Protein AF-A0A947FZ10-F1 (afdb_monomer_lite)

Secondary structure (DSSP, 8-state):
-----PPPPPPP-----------------PPP----------PPPPPPP-------------------------------------S---HHHHHHHHHHHHHHHHHHHHHHHHHHHHHHHHHGGGB---EEEEEE-TTS-EEEEEEE--B-----TT-HHHHHHHHHHHHHHHT-SSS--HHHHHHHHHHHHHHHHHHHHHHHHH-

Structure (mmCIF, N/CA/C/O backbone):
data_AF-A0A947FZ10-F1
#
_entry.id   AF-A0A947FZ10-F1
#
loop_
_atom_site.group_PDB
_atom_site.id
_atom_site.type_symbol
_atom_site.label_atom_id
_atom_site.label_alt_id
_atom_site.label_comp_id
_atom_site.label_asym_id
_atom_site.label_entity_id
_atom_site.label_seq_id
_atom_site.pdbx_PDB_ins_code
_atom_site.Cartn_x
_atom_site.Cartn_y
_atom_site.Cartn_z
_atom_site.occupancy
_atom_site.B_iso_or_equiv
_atom_site.auth_seq_id
_atom_site.auth_comp_id
_atom_site.auth_asym_id
_atom_site.auth_atom_id
_atom_site.pdbx_PDB_model_num
ATOM 1 N N . MET A 1 1 ? 31.655 35.763 11.087 1.00 54.22 1 MET A N 1
ATOM 2 C CA . MET A 1 1 ? 30.990 35.343 9.836 1.00 54.22 1 MET A CA 1
ATOM 3 C C . MET A 1 1 ? 29.565 35.857 9.890 1.00 54.22 1 MET A C 1
ATOM 5 O O . MET A 1 1 ? 28.840 35.493 10.806 1.00 54.22 1 MET A O 1
ATOM 9 N N . ASN A 1 2 ? 29.216 36.781 8.997 1.00 40.50 2 ASN A N 1
ATOM 10 C CA . ASN A 1 2 ? 27.946 37.503 9.000 1.00 40.50 2 ASN A CA 1
ATOM 11 C C . ASN A 1 2 ? 26.932 36.726 8.157 1.00 40.50 2 ASN A C 1
ATOM 13 O O . ASN A 1 2 ? 27.170 36.521 6.969 1.00 40.50 2 ASN A O 1
ATOM 17 N N . ILE A 1 3 ? 25.819 36.297 8.754 1.00 48.47 3 ILE A N 1
ATOM 18 C CA . ILE A 1 3 ? 24.713 35.687 8.012 1.00 48.47 3 ILE A CA 1
ATOM 19 C C . ILE A 1 3 ? 23.716 36.780 7.612 1.00 48.47 3 ILE A C 1
ATOM 21 O O . ILE A 1 3 ? 22.997 37.335 8.437 1.00 48.47 3 ILE A O 1
ATOM 25 N N . THR A 1 4 ? 23.727 37.133 6.330 1.00 47.16 4 THR A N 1
ATOM 26 C CA . THR A 1 4 ? 22.745 38.023 5.705 1.00 47.16 4 THR A CA 1
ATOM 27 C C . THR A 1 4 ? 21.457 37.237 5.476 1.00 47.16 4 THR A C 1
ATOM 29 O O . THR A 1 4 ? 21.420 36.324 4.653 1.00 47.16 4 THR A O 1
ATOM 32 N N . THR A 1 5 ? 20.401 37.577 6.207 1.00 56.25 5 THR A N 1
ATOM 33 C CA . THR A 1 5 ? 19.066 36.989 6.044 1.00 56.25 5 THR A CA 1
ATOM 34 C C . THR A 1 5 ? 18.392 37.591 4.808 1.00 56.25 5 THR A C 1
ATOM 36 O O . THR A 1 5 ? 18.117 38.789 4.778 1.00 56.25 5 THR A O 1
ATOM 39 N N . ALA A 1 6 ? 18.135 36.781 3.778 1.00 52.03 6 ALA A N 1
ATOM 40 C CA . ALA A 1 6 ? 17.392 37.200 2.590 1.00 52.03 6 ALA A CA 1
ATOM 41 C C . ALA A 1 6 ? 15.876 37.146 2.853 1.00 52.03 6 ALA A C 1
ATOM 43 O O . ALA A 1 6 ? 15.343 36.123 3.282 1.00 52.03 6 ALA A O 1
ATOM 44 N N . THR A 1 7 ? 15.185 38.254 2.600 1.00 58.94 7 THR A N 1
ATOM 45 C CA . THR A 1 7 ? 13.724 38.390 2.659 1.00 58.94 7 THR A CA 1
ATOM 46 C C . THR A 1 7 ? 13.071 37.825 1.388 1.00 58.94 7 THR A C 1
ATOM 48 O O . THR A 1 7 ? 13.550 38.108 0.288 1.00 58.94 7 THR A O 1
ATOM 51 N N . PRO A 1 8 ? 11.968 37.056 1.470 1.00 61.59 8 PRO A N 1
ATOM 52 C CA . PRO A 1 8 ? 11.236 36.651 0.275 1.00 61.59 8 PRO A CA 1
ATOM 53 C C . PRO A 1 8 ? 10.338 37.789 -0.237 1.00 61.59 8 PRO A C 1
ATOM 55 O O . PRO A 1 8 ? 9.494 38.323 0.484 1.00 61.59 8 PRO A O 1
ATOM 58 N N . VAL A 1 9 ? 10.523 38.142 -1.509 1.00 62.94 9 VAL A N 1
ATOM 59 C CA . VAL A 1 9 ? 9.693 39.087 -2.271 1.00 62.94 9 VAL A CA 1
ATOM 60 C C . VAL A 1 9 ? 8.332 38.447 -2.564 1.00 62.94 9 VAL A C 1
ATOM 62 O O . VAL A 1 9 ? 8.266 37.379 -3.168 1.00 62.94 9 VAL A O 1
ATOM 65 N N . SER A 1 10 ? 7.241 39.101 -2.156 1.00 49.31 10 SER A N 1
ATOM 66 C CA . SER A 1 10 ? 5.872 38.727 -2.542 1.00 49.31 10 SER A CA 1
ATOM 67 C C . SER A 1 10 ? 5.508 39.359 -3.886 1.00 49.31 10 SER A C 1
ATOM 69 O O . SER A 1 10 ? 5.561 40.579 -4.027 1.00 49.31 10 SER A O 1
ATOM 71 N N . LEU A 1 11 ? 5.117 38.540 -4.863 1.00 61.09 11 LEU A N 1
ATOM 72 C CA . LEU A 1 11 ? 4.533 38.989 -6.131 1.00 61.09 11 LEU A CA 1
ATOM 73 C C . LEU A 1 11 ? 2.995 38.953 -6.034 1.00 61.09 11 LEU A C 1
ATOM 75 O O . LEU A 1 11 ? 2.455 37.957 -5.547 1.00 61.09 11 LEU A O 1
ATOM 79 N N . PRO A 1 12 ? 2.266 39.984 -6.503 1.00 52.81 12 PRO A N 1
ATOM 80 C CA . PRO A 1 12 ? 0.807 39.959 -6.543 1.00 52.81 12 PRO A CA 1
ATOM 81 C C . PRO A 1 12 ? 0.301 39.135 -7.738 1.00 52.81 12 PRO A C 1
ATOM 83 O O . PRO A 1 12 ? 0.696 39.370 -8.880 1.00 52.81 12 PRO A O 1
ATOM 86 N N . ILE A 1 13 ? -0.611 38.190 -7.490 1.00 56.59 13 ILE A N 1
ATOM 87 C CA . ILE A 1 13 ? -1.302 37.445 -8.551 1.00 56.59 13 ILE A CA 1
ATOM 88 C C . ILE A 1 13 ? -2.485 38.291 -9.030 1.00 56.59 13 ILE A C 1
ATOM 90 O O . ILE A 1 13 ? -3.478 38.461 -8.323 1.00 56.59 13 ILE A O 1
ATOM 94 N N . ASN A 1 14 ? -2.360 38.854 -10.229 1.00 45.25 14 ASN A N 1
ATOM 95 C CA . ASN A 1 14 ? -3.415 39.620 -10.881 1.00 45.25 14 ASN A CA 1
ATOM 96 C C . ASN A 1 14 ? -4.516 38.658 -11.368 1.00 45.25 14 ASN A C 1
ATOM 98 O O . ASN A 1 14 ? -4.288 37.852 -12.268 1.00 45.25 14 ASN A O 1
ATOM 102 N N . THR A 1 15 ? -5.694 38.711 -10.743 1.00 60.69 15 THR A N 1
ATOM 103 C CA . THR A 1 15 ? -6.871 37.917 -11.130 1.00 60.69 15 THR A CA 1
ATOM 104 C C . THR A 1 15 ? -7.694 38.718 -12.131 1.00 60.69 15 THR A C 1
ATOM 106 O O . THR A 1 15 ? -8.560 39.500 -11.749 1.00 60.69 15 THR A O 1
ATOM 109 N N . ALA A 1 16 ? -7.418 38.530 -13.420 1.00 48.31 16 ALA A N 1
ATOM 110 C CA . ALA A 1 16 ? -8.211 39.102 -14.501 1.00 48.31 16 ALA A CA 1
ATOM 111 C C . ALA A 1 16 ? -8.853 37.982 -15.337 1.00 48.31 16 ALA A C 1
ATOM 113 O O . ALA A 1 16 ? -8.214 37.364 -16.179 1.00 48.31 16 ALA A O 1
ATOM 114 N N . ASN A 1 17 ? -10.131 37.737 -15.039 1.00 53.88 17 ASN A N 1
ATOM 115 C CA . ASN A 1 17 ? -11.226 37.501 -15.982 1.00 53.88 17 ASN A CA 1
ATOM 116 C C . ASN A 1 17 ? -10.951 36.574 -17.190 1.00 53.88 17 ASN A C 1
ATOM 118 O O . ASN A 1 17 ? -10.569 37.040 -18.262 1.00 53.88 17 ASN A O 1
ATOM 122 N N . ILE A 1 18 ? -11.260 35.280 -17.053 1.00 57.41 18 ILE A N 1
ATOM 123 C CA . ILE A 1 18 ? -11.421 34.371 -18.199 1.00 57.41 18 ILE A CA 1
ATOM 124 C C . ILE A 1 18 ? -12.928 34.101 -18.373 1.00 57.41 18 ILE A C 1
ATOM 126 O O . ILE A 1 18 ? -13.547 33.608 -17.428 1.00 57.41 18 ILE A O 1
ATOM 130 N N . PRO A 1 19 ? -13.544 34.439 -19.522 1.00 49.88 19 PRO A N 1
ATOM 131 C CA . PRO A 1 19 ? -14.957 34.176 -19.774 1.00 49.88 19 PRO A CA 1
ATOM 132 C C . PRO A 1 19 ? -15.206 32.681 -20.019 1.00 49.88 19 PRO A C 1
ATOM 134 O O . PRO A 1 19 ? -14.560 32.052 -20.856 1.00 49.88 19 PRO A O 1
ATOM 137 N N . THR A 1 20 ? -16.160 32.116 -19.283 1.00 58.50 20 THR A N 1
ATOM 138 C CA . THR A 1 20 ? -16.639 30.741 -19.447 1.00 58.50 20 THR A CA 1
ATOM 139 C C . THR A 1 20 ? -17.615 30.685 -20.626 1.00 58.50 20 THR A C 1
ATOM 141 O O . THR A 1 20 ? -18.767 31.094 -20.496 1.00 58.50 20 THR A O 1
ATOM 144 N N . GLU A 1 21 ? -17.164 30.203 -21.783 1.00 59.66 21 GLU A N 1
ATOM 145 C CA . GLU A 1 21 ? -18.037 29.900 -22.924 1.00 59.66 21 GLU A CA 1
ATOM 146 C C . GLU A 1 21 ? -18.908 28.667 -22.622 1.00 59.66 21 GLU A C 1
ATOM 148 O O . GLU A 1 21 ? -18.455 27.646 -22.097 1.00 59.66 21 GLU A O 1
ATOM 153 N N . VAL A 1 22 ? -20.191 28.801 -22.937 1.00 53.94 22 VAL A N 1
ATOM 154 C CA . VAL A 1 22 ? -21.275 27.853 -22.682 1.00 53.94 22 VAL A CA 1
ATOM 155 C C . VAL A 1 22 ? -21.326 26.772 -23.767 1.00 53.94 22 VAL A C 1
ATOM 157 O O . VAL A 1 22 ? -21.603 27.060 -24.927 1.00 53.94 22 VAL A O 1
ATOM 160 N N . VAL A 1 23 ? -21.134 25.499 -23.408 1.00 56.56 23 VAL A N 1
ATOM 161 C CA . VAL A 1 23 ? -21.439 24.382 -24.320 1.00 56.56 23 VAL A CA 1
ATOM 162 C C . VAL A 1 23 ? -22.945 24.134 -24.290 1.00 56.56 23 VAL A C 1
ATOM 164 O O . VAL A 1 23 ? -23.486 23.572 -23.337 1.00 56.56 23 VAL A O 1
ATOM 167 N N . SER A 1 24 ? -23.620 24.595 -25.341 1.00 54.97 24 SER A N 1
ATOM 168 C CA . SER A 1 24 ? -25.026 24.304 -25.598 1.00 54.97 24 SER A CA 1
ATOM 169 C C . SER A 1 24 ? -25.207 22.848 -26.035 1.00 54.97 24 SER A C 1
ATOM 171 O O . SER A 1 24 ? -24.513 22.332 -26.904 1.00 54.97 24 SER A O 1
ATOM 173 N N . THR A 1 25 ? -26.170 22.208 -25.385 1.00 59.81 25 THR A N 1
ATOM 174 C CA . THR A 1 25 ? -26.779 20.902 -25.649 1.00 59.81 25 THR A CA 1
ATOM 175 C C . THR A 1 25 ? -27.121 20.632 -27.115 1.00 59.81 25 THR A C 1
ATOM 177 O O . THR A 1 25 ? -27.989 21.307 -27.662 1.00 59.81 25 THR A O 1
ATOM 180 N N . GLU A 1 26 ? -26.624 19.523 -27.664 1.00 55.47 26 GLU A N 1
ATOM 181 C CA . GLU A 1 26 ? -27.307 18.787 -28.735 1.00 55.47 26 GLU A CA 1
ATOM 182 C C . GLU A 1 26 ? -27.269 17.285 -28.438 1.00 55.47 26 GLU A C 1
ATOM 184 O O . GLU A 1 26 ? -26.305 16.583 -28.720 1.00 55.47 26 GLU A O 1
ATOM 189 N N . ASN A 1 27 ? -28.345 16.793 -27.823 1.00 54.97 27 ASN A N 1
ATOM 190 C CA . ASN A 1 27 ? -28.616 15.370 -27.662 1.00 54.97 27 ASN A CA 1
ATOM 191 C C . ASN A 1 27 ? -29.860 15.059 -28.504 1.00 54.97 27 ASN A C 1
ATOM 193 O O . ASN A 1 27 ? -30.995 15.216 -28.048 1.00 54.97 27 ASN A O 1
ATOM 197 N N . ARG A 1 28 ? -29.657 14.717 -29.780 1.00 58.00 28 ARG A N 1
ATOM 198 C CA . ARG A 1 28 ? -30.730 14.324 -30.701 1.00 58.00 28 ARG A CA 1
ATOM 199 C C . ARG A 1 28 ? -30.320 13.091 -31.494 1.00 58.00 28 ARG A C 1
ATOM 201 O O . ARG A 1 28 ? -29.556 13.201 -32.442 1.00 58.00 28 ARG A O 1
ATOM 208 N N . LEU A 1 29 ? -30.893 11.952 -31.101 1.00 49.62 29 LEU A N 1
ATOM 209 C CA . LEU A 1 29 ? -31.691 11.017 -31.917 1.00 49.62 29 LEU A CA 1
ATOM 210 C C . LEU A 1 29 ? -31.661 9.637 -31.241 1.00 49.62 29 LEU A C 1
ATOM 212 O O . LEU A 1 29 ? -30.755 8.839 -31.444 1.00 49.62 29 LEU A O 1
ATOM 216 N N . ALA A 1 30 ? -32.662 9.384 -30.393 1.00 52.19 30 ALA A N 1
ATOM 217 C CA . ALA A 1 30 ? -32.906 8.075 -29.805 1.00 52.19 30 ALA A CA 1
ATOM 218 C C . ALA A 1 30 ? -33.581 7.164 -30.842 1.00 52.19 30 ALA A C 1
ATOM 220 O O . ALA A 1 30 ? -34.699 7.435 -31.290 1.00 52.19 30 ALA A O 1
ATOM 221 N N . GLU A 1 31 ? -32.896 6.085 -31.205 1.00 57.84 31 GLU A N 1
ATOM 222 C CA . GLU A 1 31 ? -33.434 4.990 -32.003 1.00 57.84 31 GLU A CA 1
ATOM 223 C C . GLU A 1 31 ? -34.318 4.098 -31.112 1.00 57.84 31 GLU A C 1
ATOM 225 O O . GLU A 1 31 ? -33.963 3.740 -29.987 1.00 57.84 31 GLU A O 1
ATOM 230 N N . ARG A 1 32 ? -35.531 3.812 -31.591 1.00 59.00 32 ARG A N 1
ATOM 231 C CA . ARG A 1 32 ? -36.573 3.050 -30.891 1.00 59.00 32 ARG A CA 1
ATOM 232 C C . ARG A 1 32 ? -36.208 1.566 -30.799 1.00 59.00 32 ARG A C 1
ATOM 234 O O . ARG A 1 32 ? -36.037 0.926 -31.830 1.00 59.00 32 ARG A O 1
ATOM 241 N N . VAL A 1 33 ? -36.286 0.988 -29.600 1.00 54.72 33 VAL A N 1
ATOM 242 C CA . VAL A 1 33 ? -36.420 -0.467 -29.395 1.00 54.72 33 VAL A CA 1
ATOM 243 C C . VAL A 1 33 ? -37.633 -0.724 -28.484 1.00 54.72 33 VAL A C 1
ATOM 245 O O . VAL A 1 33 ? -37.745 -0.059 -27.452 1.00 54.72 33 VAL A O 1
ATOM 248 N N . PRO A 1 34 ? -38.582 -1.608 -28.860 1.00 52.69 34 PRO A N 1
ATOM 249 C CA . PRO A 1 34 ? -39.830 -1.799 -28.123 1.00 52.69 34 PRO A CA 1
ATOM 250 C C . PRO A 1 34 ? -39.713 -2.739 -26.910 1.00 52.69 34 PRO A C 1
ATOM 252 O O . PRO A 1 34 ? -38.827 -3.585 -26.820 1.00 52.69 34 PRO A O 1
ATOM 255 N N . GLU A 1 35 ? -40.673 -2.548 -26.001 1.00 47.31 35 GLU A N 1
ATOM 256 C CA . GLU A 1 35 ? -40.882 -3.199 -24.704 1.00 47.31 35 GLU A CA 1
ATOM 257 C C . GLU A 1 35 ? -40.838 -4.738 -24.711 1.00 47.31 35 GLU A C 1
ATOM 259 O O . GLU A 1 35 ? -41.496 -5.395 -25.516 1.00 47.31 35 GLU A O 1
ATOM 264 N N . SER A 1 36 ? -40.248 -5.308 -23.656 1.00 48.88 36 SER A N 1
ATOM 265 C CA . SER A 1 36 ? -40.680 -6.594 -23.101 1.00 48.88 36 SER A CA 1
ATOM 266 C C . SER A 1 36 ? -41.068 -6.411 -21.632 1.00 48.88 36 SER A C 1
ATOM 268 O O . SER A 1 36 ? -40.214 -6.311 -20.750 1.00 48.88 36 SER A O 1
ATOM 270 N N . ARG A 1 37 ? -42.377 -6.345 -21.372 1.00 54.94 37 ARG A N 1
ATOM 271 C CA . ARG A 1 37 ? -42.970 -6.320 -20.029 1.00 54.94 37 ARG A CA 1
ATOM 272 C C . ARG A 1 37 ? -42.786 -7.666 -19.331 1.00 54.94 37 ARG A C 1
ATOM 274 O O . ARG A 1 37 ? -43.225 -8.678 -19.869 1.00 54.94 37 ARG A O 1
ATOM 281 N N . LYS A 1 38 ? -42.324 -7.647 -18.079 1.00 48.00 38 LYS A N 1
ATOM 282 C CA . LYS A 1 38 ? -42.921 -8.445 -16.995 1.00 48.00 38 LYS A CA 1
ATOM 283 C C . LYS A 1 38 ? -42.908 -7.636 -15.699 1.00 48.00 38 LYS A C 1
ATOM 285 O O . LYS A 1 38 ? -41.921 -7.015 -15.330 1.00 48.00 38 LYS A O 1
ATOM 290 N N . THR A 1 39 ? -44.083 -7.622 -15.096 1.00 46.97 39 THR A N 1
ATOM 291 C CA . THR A 1 39 ? -44.560 -6.861 -13.946 1.00 46.97 39 THR A CA 1
ATOM 292 C C . THR A 1 39 ? -43.878 -7.267 -12.645 1.00 46.97 39 THR A C 1
ATOM 294 O O . THR A 1 39 ? -43.849 -8.452 -12.314 1.00 46.97 39 THR A O 1
ATOM 297 N N . PHE A 1 40 ? -43.435 -6.283 -11.864 1.00 48.53 40 PHE A N 1
ATOM 298 C CA . PHE A 1 40 ? -43.264 -6.443 -10.426 1.00 48.53 40 PHE A CA 1
ATOM 299 C C . PHE A 1 40 ? -43.722 -5.163 -9.730 1.00 48.53 40 PHE A C 1
ATOM 301 O O . PHE A 1 40 ? -43.215 -4.074 -9.988 1.00 48.53 40 PHE A O 1
ATOM 308 N N . GLU A 1 41 ? -44.761 -5.315 -8.925 1.00 43.06 41 GLU A N 1
ATOM 309 C CA . GLU A 1 41 ? -45.558 -4.254 -8.332 1.00 43.06 41 GLU A CA 1
ATOM 310 C C . GLU A 1 41 ? -45.208 -4.171 -6.841 1.00 43.06 41 GLU A C 1
ATOM 312 O O . GLU A 1 41 ? -45.377 -5.145 -6.111 1.00 43.06 41 GLU A O 1
ATOM 317 N N . TYR A 1 42 ? -44.696 -3.019 -6.395 1.00 51.12 42 TYR A N 1
ATOM 318 C CA . TYR A 1 42 ? -44.561 -2.661 -4.979 1.00 51.12 42 TYR A CA 1
ATOM 319 C C . TYR A 1 42 ? -44.899 -1.169 -4.770 1.00 51.12 42 TYR A C 1
ATOM 321 O O . TYR A 1 42 ? -44.638 -0.353 -5.656 1.00 51.12 42 TYR A O 1
ATOM 329 N N . PRO A 1 43 ? -45.511 -0.805 -3.625 1.00 61.94 43 PRO A N 1
ATOM 330 C CA . PRO A 1 43 ? -46.276 0.435 -3.453 1.00 61.94 43 PRO A CA 1
ATOM 331 C C . PRO A 1 43 ? -45.416 1.673 -3.114 1.00 61.94 43 PRO A C 1
ATOM 333 O O . PRO A 1 43 ? -44.283 1.531 -2.647 1.00 61.94 43 PRO A O 1
ATOM 336 N N . PRO A 1 44 ? -45.943 2.905 -3.300 1.00 53.25 44 PRO A N 1
ATOM 337 C CA . PRO A 1 44 ? -45.157 4.131 -3.173 1.00 53.25 44 PRO A CA 1
ATOM 338 C C . PRO A 1 44 ? -44.988 4.603 -1.720 1.00 53.25 44 PRO A C 1
ATOM 340 O O . PRO A 1 44 ? -45.957 4.778 -0.979 1.00 53.25 44 PRO A O 1
ATOM 343 N N . ALA A 1 45 ? -43.745 4.914 -1.341 1.00 43.22 45 ALA A N 1
ATOM 344 C CA . ALA A 1 45 ? -43.434 5.679 -0.138 1.00 43.22 45 ALA A CA 1
ATOM 345 C C . ALA A 1 45 ? -43.662 7.184 -0.383 1.00 43.22 45 ALA A C 1
ATOM 347 O O . ALA A 1 45 ? -43.077 7.786 -1.287 1.00 43.22 45 ALA A O 1
ATOM 348 N N . ARG A 1 46 ? -44.526 7.780 0.447 1.00 37.84 46 ARG A N 1
ATOM 349 C CA . ARG A 1 46 ? -44.839 9.216 0.516 1.00 37.84 46 ARG A CA 1
ATOM 350 C C . ARG A 1 46 ? -43.573 10.058 0.725 1.00 37.84 46 ARG A C 1
ATOM 352 O O . ARG A 1 46 ? -42.849 9.839 1.692 1.00 37.84 46 ARG A O 1
ATOM 359 N N . ARG A 1 47 ? -43.365 11.076 -0.117 1.00 38.47 47 ARG A N 1
ATOM 360 C CA . ARG A 1 47 ? -42.478 12.214 0.175 1.00 38.47 47 ARG A CA 1
ATOM 361 C C . ARG A 1 47 ? -43.307 13.343 0.774 1.00 38.47 47 ARG A C 1
ATOM 363 O O . ARG A 1 47 ? -44.252 13.810 0.147 1.00 38.47 47 ARG A O 1
ATOM 370 N N . THR A 1 48 ? -42.945 13.764 1.976 1.00 39.38 48 THR A N 1
ATOM 371 C CA . THR A 1 48 ? -43.382 15.021 2.584 1.00 39.38 48 THR A CA 1
ATOM 372 C C . THR A 1 48 ? -42.345 16.091 2.275 1.00 39.38 48 THR A C 1
ATOM 374 O O . THR A 1 48 ? -41.173 15.950 2.622 1.00 39.38 48 THR A O 1
ATOM 377 N N . GLU A 1 49 ? -42.791 17.136 1.591 1.00 39.69 49 GLU A N 1
ATOM 378 C CA . GLU A 1 49 ? -42.088 18.400 1.414 1.00 39.69 49 GLU A CA 1
ATOM 379 C C . GLU A 1 49 ? -42.120 19.197 2.723 1.00 39.69 49 GLU A C 1
ATOM 381 O O . GLU A 1 49 ? -43.178 19.319 3.336 1.00 39.69 49 GLU A O 1
ATOM 386 N N . SER A 1 50 ? -40.985 19.773 3.120 1.00 40.84 50 SER A N 1
ATOM 387 C CA . SER A 1 50 ? -40.942 20.972 3.968 1.00 40.84 50 SER A CA 1
ATOM 388 C C . SER A 1 50 ? -39.514 21.528 4.029 1.00 40.84 50 SER A C 1
ATOM 390 O O . SER A 1 50 ? -38.658 20.982 4.725 1.00 40.84 50 SER A O 1
ATOM 392 N N . GLY A 1 51 ? -39.266 22.624 3.302 1.00 35.84 51 GLY A N 1
ATOM 393 C CA . GLY A 1 51 ? -38.284 23.640 3.712 1.00 35.84 51 GLY A CA 1
ATOM 394 C C . GLY A 1 51 ? -38.804 24.418 4.936 1.00 35.84 51 GLY A C 1
ATOM 395 O O . GLY A 1 51 ? -39.969 24.239 5.301 1.00 35.84 51 GLY A O 1
ATOM 396 N N . PRO A 1 52 ? -37.987 25.280 5.574 1.00 50.94 52 PRO A N 1
ATOM 397 C CA . PRO A 1 52 ? -37.622 26.539 4.922 1.00 50.94 52 PRO A CA 1
ATOM 398 C C . PRO A 1 52 ? -36.183 27.037 5.166 1.00 50.94 52 PRO A C 1
ATOM 400 O O . PRO A 1 52 ? -35.493 26.661 6.111 1.00 50.94 52 PRO A O 1
ATOM 403 N N . ALA A 1 53 ? -35.774 27.949 4.284 1.00 33.22 53 ALA A N 1
ATOM 404 C CA . ALA A 1 53 ? -34.644 28.855 4.425 1.00 33.22 53 ALA A CA 1
ATOM 405 C C . ALA A 1 53 ? -35.009 30.049 5.325 1.00 33.22 53 ALA A C 1
ATOM 407 O O . ALA A 1 53 ? -36.140 30.526 5.242 1.00 33.22 53 ALA A O 1
ATOM 408 N N . ASN A 1 54 ? -34.056 30.555 6.123 1.00 35.97 54 ASN A N 1
ATOM 409 C CA . ASN A 1 54 ? -33.826 31.995 6.329 1.00 35.97 54 ASN A CA 1
ATOM 410 C C . ASN A 1 54 ? -32.694 32.303 7.324 1.00 35.97 54 ASN A C 1
ATOM 412 O O . ASN A 1 54 ? -32.383 31.510 8.206 1.00 35.97 54 ASN A O 1
ATOM 416 N N . SER A 1 55 ? -32.205 33.543 7.201 1.00 39.34 55 SER A N 1
ATOM 417 C CA . SER A 1 55 ? -31.368 34.328 8.122 1.00 39.34 55 SER A CA 1
ATOM 418 C C . SER A 1 55 ? -29.886 34.383 7.733 1.00 39.34 55 SER A C 1
ATOM 420 O O . SER A 1 55 ? -29.093 33.524 8.094 1.00 39.34 55 SER A O 1
ATOM 422 N N . ALA A 1 56 ? -29.507 35.276 6.816 1.00 36.03 56 ALA A N 1
ATOM 423 C CA . ALA A 1 56 ? -29.284 36.715 7.040 1.00 36.03 56 ALA A CA 1
ATOM 424 C C . ALA A 1 56 ? -28.045 36.972 7.911 1.00 36.03 56 ALA A C 1
ATOM 426 O O . ALA A 1 56 ? -28.045 36.754 9.121 1.00 36.03 56 ALA A O 1
ATOM 427 N N . GLY A 1 57 ? -26.984 37.421 7.236 1.00 33.12 57 GLY A N 1
ATOM 428 C CA . GLY A 1 57 ? -25.739 37.857 7.844 1.00 33.12 57 GLY A CA 1
ATOM 429 C C . GLY A 1 57 ? -25.912 39.152 8.626 1.00 33.12 57 GLY A C 1
ATOM 430 O O . GLY A 1 57 ? -26.716 40.011 8.263 1.00 33.12 57 GLY A O 1
ATOM 431 N N . ASN A 1 58 ? -25.119 39.287 9.686 1.00 36.59 58 ASN A N 1
ATOM 432 C CA . ASN A 1 58 ? -25.025 40.524 10.435 1.00 36.59 58 ASN A CA 1
ATOM 433 C C . ASN A 1 58 ? -23.568 40.818 10.823 1.00 36.59 58 ASN A C 1
ATOM 435 O O . ASN A 1 58 ? -22.957 40.088 11.594 1.00 36.59 58 ASN A O 1
ATOM 439 N N . GLN A 1 59 ? -23.057 41.873 10.188 1.00 37.47 59 GLN A N 1
ATOM 440 C CA . GLN A 1 59 ? -22.280 42.986 10.742 1.00 37.47 59 GLN A CA 1
ATOM 441 C C . GLN A 1 59 ? -21.065 42.674 11.630 1.00 37.47 59 GLN A C 1
ATOM 443 O O . GLN A 1 59 ? -21.162 42.318 12.798 1.00 37.47 59 GLN A O 1
ATOM 448 N N . ASN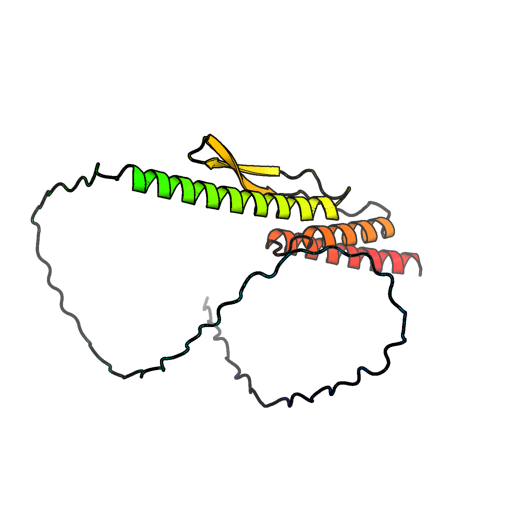 A 1 60 ? -19.901 42.945 11.039 1.00 34.16 60 ASN A N 1
ATOM 449 C CA . ASN A 1 60 ? -18.621 43.142 11.700 1.00 34.16 60 ASN A CA 1
ATOM 450 C C . ASN A 1 60 ? -18.504 44.629 12.086 1.00 34.16 60 ASN A C 1
ATOM 452 O O . ASN A 1 60 ? -18.521 45.492 11.204 1.00 34.16 60 ASN A O 1
ATOM 456 N N . THR A 1 61 ? -18.399 44.921 13.381 1.00 37.72 61 THR A N 1
ATOM 457 C CA . THR A 1 61 ? -18.101 46.253 13.930 1.00 37.72 61 THR A CA 1
ATOM 458 C C . THR A 1 61 ? -16.791 46.234 14.709 1.00 37.72 61 THR A C 1
ATOM 460 O O . THR A 1 61 ? -16.363 45.213 15.235 1.00 37.72 61 THR A O 1
ATOM 463 N N . GLN A 1 62 ? -16.160 47.401 14.675 1.00 38.00 62 GLN A N 1
ATOM 464 C CA . GLN A 1 62 ? -14.780 47.748 14.988 1.00 38.00 62 GLN A CA 1
ATOM 465 C C . GLN A 1 62 ? -14.471 47.809 16.498 1.00 38.00 62 GLN A C 1
ATOM 467 O O . GLN A 1 62 ? -15.360 47.636 17.321 1.00 38.00 62 GLN A O 1
ATOM 472 N N . GLU A 1 63 ? -13.213 48.194 16.776 1.00 34.19 63 GLU A N 1
ATOM 473 C CA . GLU A 1 63 ? -12.648 48.821 17.995 1.00 34.19 63 GLU A CA 1
ATOM 474 C C . GLU A 1 63 ? -11.739 47.873 18.806 1.00 34.19 63 GLU A C 1
ATOM 476 O O . GLU A 1 63 ? -12.179 46.879 19.362 1.00 34.19 63 GLU A O 1
ATOM 481 N N . ALA A 1 64 ? -10.405 47.949 18.711 1.00 33.12 64 ALA A N 1
ATOM 482 C CA . ALA A 1 64 ? -9.446 49.015 19.046 1.00 33.12 64 ALA A CA 1
ATOM 483 C C . ALA A 1 64 ? -9.154 49.162 20.556 1.00 33.12 64 ALA A C 1
ATOM 485 O O . ALA A 1 64 ? -10.035 49.438 21.356 1.00 33.12 64 ALA A O 1
ATOM 486 N N . ASN A 1 65 ? -7.850 49.093 20.860 1.00 32.41 65 ASN A N 1
ATOM 487 C CA . ASN A 1 65 ? -7.136 49.558 22.054 1.00 32.41 65 ASN A CA 1
ATOM 488 C C . ASN A 1 65 ? -7.406 48.877 23.406 1.00 32.41 65 ASN A C 1
ATOM 490 O O . ASN A 1 65 ? -8.421 49.121 24.042 1.00 32.41 65 ASN A O 1
ATOM 494 N N . ASN A 1 66 ? -6.362 48.254 23.968 1.00 36.03 66 ASN A N 1
ATOM 495 C CA . ASN A 1 66 ? -5.823 48.783 25.223 1.00 36.03 66 ASN A CA 1
ATOM 496 C C . ASN A 1 66 ? -4.349 48.408 25.442 1.00 36.03 66 ASN A C 1
ATOM 498 O O . ASN A 1 66 ? -3.927 47.273 25.225 1.00 36.03 66 ASN A O 1
ATOM 502 N N . SER A 1 67 ? -3.597 49.399 25.901 1.00 40.72 67 SER A N 1
ATOM 503 C CA . SER A 1 67 ? -2.185 49.357 26.251 1.00 40.72 67 SER A CA 1
ATOM 504 C C . SER A 1 67 ? -2.006 49.163 27.762 1.00 40.72 67 SER A C 1
ATOM 506 O O . SER A 1 67 ? -2.847 49.568 28.553 1.00 40.72 67 SER A O 1
ATOM 508 N N . GLN A 1 68 ? -0.818 48.670 28.126 1.00 41.12 68 GLN A N 1
ATOM 509 C CA . GLN A 1 68 ? -0.105 48.904 29.394 1.00 41.12 68 GLN A CA 1
ATOM 510 C C . GLN A 1 68 ? -0.575 48.188 30.678 1.00 41.12 68 GLN A C 1
ATOM 512 O O . GLN A 1 68 ? -1.462 48.620 31.398 1.00 41.12 68 GLN A O 1
ATOM 517 N N . SER A 1 69 ? 0.208 47.158 31.020 1.00 35.62 69 SER A N 1
ATOM 518 C CA . SER A 1 69 ? 1.081 47.087 32.207 1.00 35.62 69 SER A CA 1
ATOM 519 C C . SER A 1 69 ? 0.519 47.545 33.560 1.00 35.62 69 SER A C 1
ATOM 521 O O . SER A 1 69 ? 0.343 48.742 33.784 1.00 35.62 69 SER A O 1
ATOM 523 N N . ARG A 1 70 ? 0.434 46.605 34.514 1.00 42.88 70 ARG A N 1
ATOM 524 C CA . ARG A 1 70 ? 0.970 46.770 35.878 1.00 42.88 70 ARG A CA 1
ATOM 525 C C . ARG A 1 70 ? 1.007 45.444 36.639 1.00 42.88 70 ARG A C 1
ATOM 527 O O . ARG A 1 70 ? 0.005 44.758 36.796 1.00 42.88 70 ARG A O 1
ATOM 534 N N . THR A 1 71 ? 2.204 45.151 37.119 1.00 36.00 71 THR A N 1
ATOM 535 C CA . THR A 1 71 ? 2.592 44.171 38.129 1.00 36.00 71 THR A CA 1
ATOM 536 C C . THR A 1 71 ? 1.779 44.327 39.414 1.00 36.00 71 THR A C 1
ATOM 538 O O . THR A 1 71 ? 1.703 45.434 39.945 1.00 36.00 71 THR A O 1
ATOM 541 N N . VAL A 1 72 ? 1.269 43.221 39.963 1.00 39.16 72 VAL A N 1
ATOM 542 C CA . VAL A 1 72 ? 1.043 43.078 41.407 1.00 39.16 72 VAL A CA 1
ATOM 543 C C . VAL A 1 72 ? 1.406 41.651 41.797 1.00 39.16 72 VAL A C 1
ATOM 545 O O . VAL A 1 72 ? 0.841 40.682 41.302 1.00 39.16 72 VAL A O 1
ATOM 548 N N . GLU A 1 73 ? 2.392 41.558 42.671 1.00 37.62 73 GLU A N 1
ATOM 549 C CA . GLU A 1 73 ? 2.889 40.349 43.297 1.00 37.62 73 GLU A CA 1
ATOM 550 C C . GLU A 1 73 ? 2.440 40.382 44.756 1.00 37.62 73 GLU A C 1
ATOM 552 O O . GLU A 1 73 ? 2.662 41.402 45.410 1.00 37.62 73 GLU A O 1
ATOM 557 N N . SER A 1 74 ? 1.795 39.319 45.253 1.00 35.34 74 SER A N 1
ATOM 558 C CA . SER A 1 74 ? 1.821 38.891 46.666 1.00 35.34 74 SER A CA 1
ATOM 559 C C . SER A 1 74 ? 0.978 37.631 46.917 1.00 35.34 74 SER A C 1
ATOM 561 O O . SER A 1 74 ? -0.243 37.678 46.849 1.00 35.34 74 SER A O 1
ATOM 563 N N . ARG A 1 75 ? 1.707 36.568 47.287 1.00 40.38 75 ARG A N 1
ATOM 564 C CA . ARG A 1 75 ? 1.516 35.642 48.425 1.00 40.38 75 ARG A CA 1
ATOM 565 C C . ARG A 1 75 ? 0.283 34.729 48.517 1.00 40.38 75 ARG A C 1
ATOM 567 O O . ARG A 1 75 ? -0.847 35.182 48.613 1.00 40.38 75 ARG A O 1
ATOM 574 N N . ASP A 1 76 ? 0.631 33.438 48.596 1.00 39.53 76 ASP A N 1
ATOM 575 C CA . ASP A 1 76 ? 0.120 32.389 49.489 1.00 39.53 76 ASP A CA 1
ATOM 576 C C . ASP A 1 76 ? -1.249 32.619 50.129 1.00 39.53 76 ASP A C 1
ATOM 578 O O . ASP A 1 76 ? -1.371 33.442 51.029 1.00 39.53 76 ASP A O 1
ATOM 582 N N . GLU A 1 77 ? -2.209 31.753 49.792 1.00 42.03 77 GLU A N 1
ATOM 583 C CA . GLU A 1 77 ? -2.932 30.999 50.815 1.00 42.03 77 GLU A CA 1
ATOM 584 C C . GLU A 1 77 ? -3.622 29.760 50.230 1.00 42.03 77 GLU A C 1
ATOM 586 O O . GLU A 1 77 ? -4.199 29.744 49.144 1.00 42.03 77 GLU A O 1
ATOM 591 N N . GLN A 1 78 ? -3.482 28.685 50.991 1.00 42.62 78 GLN A N 1
ATOM 592 C CA . GLN A 1 78 ? -3.948 27.336 50.742 1.00 42.62 78 GLN A CA 1
ATOM 593 C C . GLN A 1 78 ? -5.479 27.280 50.688 1.00 42.62 78 GLN A C 1
ATOM 595 O O . GLN A 1 78 ? -6.144 27.661 51.647 1.00 42.62 78 GLN A O 1
ATOM 600 N N . GLN A 1 79 ? -6.037 26.667 49.644 1.00 45.16 79 GLN A N 1
ATOM 601 C CA . GLN A 1 79 ? -7.321 25.972 49.748 1.00 45.16 79 GLN A CA 1
ATOM 602 C C . GLN A 1 79 ? -7.198 24.586 49.119 1.00 45.16 79 GLN A C 1
ATOM 604 O O . GLN A 1 79 ? -7.387 24.377 47.923 1.00 45.16 79 GLN A O 1
ATOM 609 N N . GLN A 1 80 ? -6.870 23.623 49.982 1.00 45.56 80 GLN A N 1
ATOM 610 C CA . GLN A 1 80 ? -7.381 22.267 49.850 1.00 45.56 80 GLN A CA 1
ATOM 611 C C . GLN A 1 80 ? -8.908 22.345 49.871 1.00 45.56 80 GLN A C 1
ATOM 613 O O . GLN A 1 80 ? -9.509 22.739 50.866 1.00 45.56 80 GLN A O 1
ATOM 618 N N . GLY A 1 81 ? -9.519 21.956 48.763 1.00 38.38 81 GLY A N 1
ATOM 619 C CA . GLY A 1 81 ? -10.947 21.725 48.649 1.00 38.38 81 GLY A CA 1
ATOM 620 C C . GLY A 1 81 ? -11.139 20.591 47.664 1.00 38.38 81 GLY A C 1
ATOM 621 O O . GLY A 1 81 ? -11.119 20.803 46.457 1.00 38.38 81 GLY A O 1
ATOM 622 N N . GLN A 1 82 ? -11.241 19.379 48.204 1.00 51.88 82 GLN A N 1
ATOM 623 C CA . GLN A 1 82 ? -11.602 18.163 47.491 1.00 51.88 82 GLN A CA 1
ATOM 624 C C . GLN A 1 82 ? -12.726 18.410 46.484 1.00 51.88 82 GLN A C 1
ATOM 626 O O . GLN A 1 82 ? -13.858 18.696 46.863 1.00 51.88 82 GLN A O 1
ATOM 631 N N . GLN A 1 83 ? -12.422 18.202 45.208 1.00 43.19 83 GLN A N 1
ATOM 632 C CA . GLN A 1 83 ? -13.391 17.691 44.249 1.00 43.19 83 GLN A CA 1
ATOM 633 C C . GLN A 1 83 ? -12.725 16.556 43.481 1.00 43.19 83 GLN A C 1
ATOM 635 O O . GLN A 1 83 ? -12.480 16.633 42.278 1.00 43.19 83 GLN A O 1
ATOM 640 N N . ASP A 1 84 ? -12.464 15.471 44.215 1.00 43.41 84 ASP A N 1
ATOM 641 C CA . ASP A 1 84 ? -12.588 14.133 43.651 1.00 43.41 84 ASP A CA 1
ATOM 642 C C . ASP A 1 84 ? -14.013 14.015 43.102 1.00 43.41 84 ASP A C 1
ATOM 644 O O . ASP A 1 84 ? -14.950 13.590 43.773 1.00 43.41 84 ASP A O 1
ATOM 648 N N . SER A 1 85 ? -14.196 14.441 41.857 1.00 48.12 85 SER A N 1
ATOM 649 C CA . SER A 1 85 ? -15.386 14.182 41.051 1.00 48.12 85 SER A CA 1
ATOM 650 C C . SER A 1 85 ? -15.316 12.740 40.545 1.00 48.12 85 SER A C 1
ATOM 652 O O . SER A 1 85 ? -15.350 12.452 39.354 1.00 48.12 85 SER A O 1
ATOM 654 N N . SER A 1 86 ? -15.182 11.814 41.491 1.00 51.50 86 SER A N 1
ATOM 655 C CA . SER A 1 86 ? -15.256 10.381 41.266 1.00 51.50 86 SER A CA 1
ATOM 656 C C . SER A 1 86 ? -16.625 9.897 41.716 1.00 51.50 86 SER A C 1
ATOM 658 O O . SER A 1 86 ? -16.926 9.878 42.905 1.00 51.50 86 SER A O 1
ATOM 660 N N . GLY A 1 87 ? -17.436 9.469 40.748 1.00 53.81 87 GLY A N 1
ATOM 661 C CA . GLY A 1 87 ? -18.506 8.510 41.012 1.00 53.81 87 GLY A CA 1
ATOM 662 C C . GLY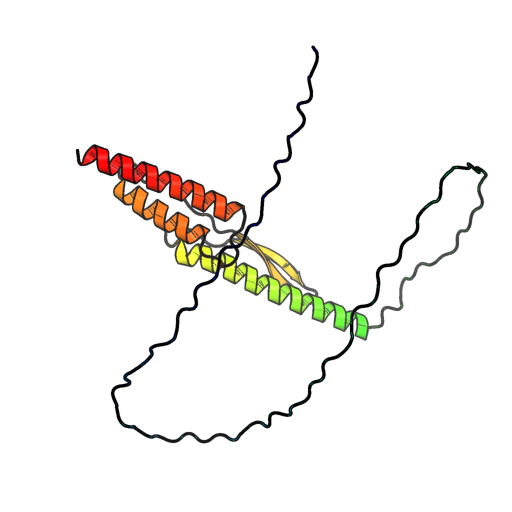 A 1 87 ? -19.933 9.040 40.941 1.00 53.81 87 GLY A C 1
ATOM 663 O O . GLY A 1 87 ? -20.710 8.798 41.853 1.00 53.81 87 GLY A O 1
ATOM 664 N N . ASN A 1 88 ? -20.323 9.679 39.836 1.00 53.28 88 ASN A N 1
ATOM 665 C CA . ASN A 1 88 ? -21.713 9.556 39.384 1.00 53.28 88 ASN A CA 1
ATOM 666 C C . ASN A 1 88 ? -21.810 9.573 37.854 1.00 53.28 88 ASN A C 1
ATOM 668 O O . ASN A 1 88 ? -22.564 10.340 37.256 1.00 53.28 88 ASN A O 1
ATOM 672 N N . SER A 1 89 ? -21.007 8.736 37.200 1.00 63.75 89 SER A N 1
ATOM 673 C CA . SER A 1 89 ? -21.250 8.378 35.808 1.00 63.75 89 SER A CA 1
ATOM 674 C C . SER A 1 89 ? -22.519 7.530 35.765 1.00 63.75 89 SER A C 1
ATOM 676 O O . SER A 1 89 ? -22.523 6.381 36.194 1.00 63.75 89 SER A O 1
ATOM 678 N N . ASN A 1 90 ? -23.613 8.140 35.309 1.00 84.00 90 ASN A N 1
ATOM 679 C CA . ASN A 1 90 ? -24.885 7.459 35.097 1.00 84.00 90 ASN A CA 1
ATOM 680 C C . ASN A 1 90 ? -24.636 6.240 34.174 1.00 84.00 90 ASN A C 1
ATOM 682 O O . ASN A 1 90 ? -24.091 6.453 33.087 1.00 84.00 90 ASN A O 1
ATOM 686 N N . PRO A 1 91 ? -24.993 4.999 34.561 1.00 86.62 91 PRO A N 1
ATOM 687 C CA . PRO A 1 91 ? -24.730 3.795 33.763 1.00 86.62 91 PRO A CA 1
ATOM 688 C C . PRO A 1 91 ? -25.184 3.926 32.304 1.00 86.62 91 PRO A C 1
ATOM 690 O O . PRO A 1 91 ? -24.452 3.585 31.380 1.00 86.62 91 PRO A O 1
ATOM 693 N N . GLU A 1 92 ? -26.330 4.573 32.072 1.00 90.25 92 GLU A N 1
ATOM 694 C CA . GLU A 1 92 ? -26.833 4.831 30.720 1.00 90.25 92 GLU A CA 1
ATOM 695 C C . GLU A 1 92 ? -25.926 5.761 29.892 1.00 90.25 92 GLU A C 1
ATOM 697 O O . GLU A 1 92 ? -25.886 5.686 28.664 1.00 90.25 92 GLU A O 1
ATOM 702 N N . GLN A 1 93 ? -25.230 6.704 30.536 1.00 92.06 93 GLN A N 1
ATOM 703 C CA . GLN A 1 93 ? -24.275 7.579 29.852 1.00 92.06 93 GLN A CA 1
ATOM 704 C C . GLN A 1 93 ? -23.017 6.806 29.453 1.00 92.06 93 GLN A C 1
ATOM 706 O O . GLN A 1 93 ? -22.507 7.041 28.358 1.00 92.06 93 GLN A O 1
ATOM 711 N N . GLN A 1 94 ? -22.551 5.882 30.298 1.00 92.94 94 GLN A N 1
ATOM 712 C CA . GLN A 1 94 ? -21.398 5.027 30.004 1.00 92.94 94 GLN A CA 1
ATOM 713 C C . GLN A 1 94 ? -21.697 4.085 28.835 1.00 92.94 94 GLN A C 1
ATOM 715 O O . GLN A 1 94 ? -20.961 4.092 27.852 1.00 92.94 94 GLN A O 1
ATOM 720 N N . GLU A 1 95 ? -22.838 3.394 28.853 1.00 95.00 95 GLU A N 1
ATOM 721 C CA . GLU A 1 95 ? -23.260 2.515 27.751 1.00 95.00 95 GLU A CA 1
ATOM 722 C C . GLU A 1 95 ? -23.345 3.263 26.411 1.00 95.00 95 GLU A C 1
ATOM 724 O O . GLU A 1 95 ? -22.897 2.776 25.368 1.00 95.00 95 GLU A O 1
ATOM 729 N N . ARG A 1 96 ? -23.876 4.497 26.413 1.00 95.94 96 ARG A N 1
ATOM 730 C CA . ARG A 1 96 ? -23.925 5.327 25.198 1.00 95.94 96 ARG A CA 1
ATOM 731 C C . ARG A 1 96 ? -22.535 5.685 24.674 1.00 95.94 96 ARG A C 1
ATOM 733 O O . ARG A 1 96 ? -22.355 5.727 23.453 1.00 95.94 96 ARG A O 1
ATOM 740 N N . GLN A 1 97 ? -21.581 5.957 25.565 1.00 95.81 97 GLN A N 1
ATOM 741 C CA . GLN A 1 97 ? -20.194 6.262 25.205 1.00 95.81 97 GLN A CA 1
ATOM 742 C C . GLN A 1 97 ? -19.490 5.028 24.637 1.00 95.81 97 GLN A C 1
ATOM 744 O O . GLN A 1 97 ? -18.920 5.104 23.548 1.00 95.81 97 GLN A O 1
ATOM 749 N N . GLU A 1 98 ? -19.616 3.877 25.295 1.00 96.62 98 GLU A N 1
ATOM 750 C CA . GLU A 1 98 ? -19.051 2.606 24.830 1.00 96.62 98 GLU A CA 1
ATOM 751 C C . GLU A 1 98 ? -19.596 2.222 23.452 1.00 96.62 98 GLU A C 1
ATOM 753 O O . GLU A 1 98 ? -18.841 1.890 22.535 1.00 96.62 98 GLU A O 1
ATOM 758 N N . GLN A 1 99 ? -20.909 2.350 23.248 1.00 97.44 99 GLN A N 1
ATOM 759 C CA . GLN A 1 99 ? -21.526 2.061 21.959 1.00 97.44 99 GLN A CA 1
ATOM 760 C C . GLN A 1 99 ? -21.064 3.037 20.863 1.00 97.44 99 GLN A C 1
ATOM 762 O O . GLN A 1 99 ? -20.944 2.650 19.694 1.00 97.44 99 GLN A O 1
ATOM 767 N N . ALA A 1 100 ? -20.811 4.304 21.204 1.00 97.62 100 ALA A N 1
ATOM 768 C CA . ALA A 1 100 ? -20.241 5.270 20.270 1.00 97.62 100 ALA A CA 1
ATOM 769 C C . ALA A 1 100 ? -18.806 4.899 19.882 1.00 97.62 100 ALA A C 1
ATOM 771 O O . ALA A 1 100 ? -18.490 4.907 18.689 1.00 97.62 100 ALA A O 1
ATOM 772 N N . GLU A 1 101 ? -17.984 4.488 20.849 1.00 97.62 101 GLU A N 1
ATOM 773 C CA . GLU A 1 101 ? -16.625 4.016 20.592 1.00 97.62 101 GLU A CA 1
ATOM 774 C C . GLU A 1 101 ? -16.627 2.764 19.707 1.00 97.62 101 GLU A C 1
ATOM 776 O O . GLU A 1 101 ? -15.917 2.722 18.701 1.00 97.62 101 GLU A O 1
ATOM 781 N N . ILE A 1 102 ? -17.484 1.779 19.992 1.00 98.38 102 ILE A N 1
ATOM 782 C CA . ILE A 1 102 ? -17.628 0.570 19.166 1.00 98.38 102 ILE A CA 1
ATOM 783 C C . ILE A 1 102 ? -17.969 0.934 17.716 1.00 98.38 102 ILE A C 1
ATOM 785 O O . ILE A 1 102 ? -17.352 0.418 16.782 1.00 98.38 102 ILE A O 1
ATOM 789 N N . ARG A 1 103 ? -18.924 1.851 17.499 1.00 98.44 103 ARG A N 1
ATOM 790 C CA . ARG A 1 103 ? -19.289 2.305 16.144 1.00 98.44 103 ARG A CA 1
ATOM 791 C C . ARG A 1 103 ? -18.122 2.990 15.436 1.00 98.44 103 ARG A C 1
ATOM 793 O O . ARG A 1 103 ? -17.930 2.770 14.237 1.00 98.44 103 ARG A O 1
ATOM 800 N N . GLN A 1 104 ? -17.350 3.801 16.157 1.00 98.44 104 GLN A N 1
ATOM 801 C CA . GLN A 1 104 ? -16.172 4.470 15.613 1.00 98.44 104 GLN A CA 1
ATOM 802 C C . GLN A 1 104 ? -15.092 3.458 15.221 1.00 98.44 104 GLN A C 1
ATOM 804 O O . GLN A 1 104 ? -14.625 3.488 14.082 1.00 98.44 104 GLN A O 1
ATOM 809 N N . LEU A 1 105 ? -14.744 2.526 16.111 1.00 98.69 105 LEU A N 1
ATOM 810 C CA . LEU A 1 105 ? -13.738 1.495 15.846 1.00 98.69 105 LEU A CA 1
ATOM 811 C C . LEU A 1 105 ? -14.146 0.586 14.687 1.00 98.69 105 LEU A C 1
ATOM 813 O O . LEU A 1 105 ? -13.337 0.329 13.800 1.00 98.69 105 LEU A O 1
ATOM 817 N N 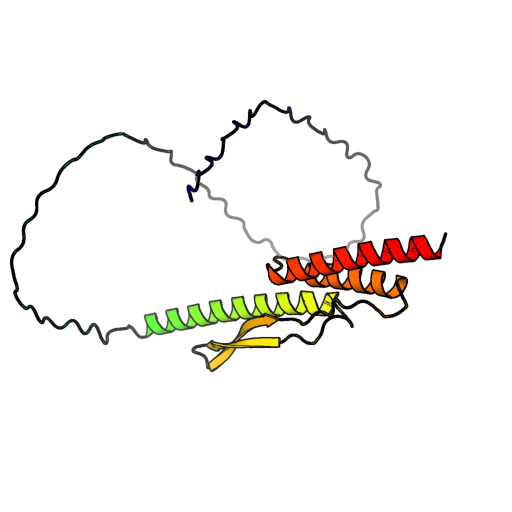. ALA A 1 106 ? -15.416 0.185 14.618 1.00 98.56 106 ALA A N 1
ATOM 818 C CA . ALA A 1 106 ? -15.934 -0.593 13.497 1.00 98.56 106 ALA A CA 1
ATOM 819 C C . ALA A 1 106 ? -15.858 0.173 12.164 1.00 98.56 106 ALA A C 1
ATOM 821 O O . ALA A 1 106 ? -15.644 -0.424 11.111 1.00 98.56 106 ALA A O 1
ATOM 822 N N . SER A 1 107 ? -16.052 1.495 12.186 1.00 98.50 107 SER A N 1
ATOM 823 C CA . SER A 1 107 ? -15.908 2.343 10.997 1.00 98.50 107 SER A CA 1
ATOM 824 C C . SER A 1 107 ? -14.453 2.430 10.536 1.00 98.50 107 SER A C 1
ATOM 826 O O . SER A 1 107 ? -14.180 2.268 9.347 1.00 98.50 107 SER A O 1
ATOM 828 N N . ILE A 1 108 ? -13.522 2.636 11.472 1.00 98.38 108 ILE A N 1
ATOM 829 C CA . ILE A 1 108 ? -12.082 2.682 11.192 1.00 98.38 108 ILE A CA 1
ATOM 830 C C . ILE A 1 108 ? -11.606 1.335 10.640 1.00 98.38 108 ILE A C 1
ATOM 832 O O . ILE A 1 108 ? -10.977 1.314 9.589 1.00 98.38 108 ILE A O 1
ATOM 836 N N . ASP A 1 109 ? -11.992 0.222 11.266 1.00 98.62 109 ASP A N 1
ATOM 837 C CA . ASP A 1 109 ? -11.631 -1.134 10.832 1.00 98.62 109 ASP A CA 1
ATOM 838 C C . ASP A 1 109 ? -12.001 -1.401 9.376 1.00 98.62 109 ASP A C 1
ATOM 840 O O . ASP A 1 109 ? -11.164 -1.844 8.588 1.00 98.62 109 ASP A O 1
ATOM 844 N N . ARG A 1 110 ? -13.234 -1.061 8.985 1.00 98.25 110 ARG A N 1
ATOM 845 C CA . ARG A 1 110 ? -13.670 -1.213 7.593 1.00 98.25 110 ARG A CA 1
ATOM 846 C C . ARG A 1 110 ? -12.844 -0.357 6.640 1.00 98.25 110 ARG A C 1
ATOM 848 O O . ARG A 1 110 ? -12.506 -0.832 5.560 1.00 98.25 110 ARG A O 1
ATOM 855 N N . LYS A 1 111 ? -12.523 0.884 7.022 1.00 97.25 111 LYS A N 1
ATOM 856 C CA . LYS A 1 111 ? -11.710 1.788 6.196 1.00 97.25 111 LYS A CA 1
ATOM 857 C C . LYS A 1 111 ? -10.291 1.263 6.025 1.00 97.25 111 LYS A C 1
ATOM 859 O O . LYS A 1 111 ? -9.828 1.189 4.896 1.00 97.25 111 LYS A O 1
ATOM 864 N N . VAL A 1 112 ? -9.641 0.860 7.115 1.00 97.81 112 VAL A N 1
ATOM 865 C CA . VAL A 1 112 ? -8.278 0.314 7.103 1.00 97.81 112 VAL A CA 1
ATOM 866 C C . VAL A 1 112 ? -8.229 -0.953 6.258 1.00 97.81 112 VAL A C 1
ATOM 868 O O . VAL A 1 112 ? -7.442 -1.042 5.327 1.00 97.81 112 VAL A O 1
ATOM 871 N N . LYS A 1 113 ? -9.134 -1.909 6.487 1.00 97.88 113 LYS A N 1
ATOM 872 C CA . LYS A 1 113 ? -9.178 -3.138 5.681 1.00 97.88 113 LYS A CA 1
ATOM 873 C C . LYS A 1 113 ? -9.418 -2.859 4.203 1.00 97.88 113 LYS A C 1
ATOM 875 O O . LYS A 1 113 ? -8.770 -3.478 3.371 1.00 97.88 113 LYS A O 1
ATOM 880 N N . ALA A 1 114 ? -10.317 -1.932 3.868 1.00 97.38 114 ALA A N 1
ATOM 881 C CA . ALA A 1 114 ? -10.542 -1.540 2.480 1.00 97.38 114 ALA A CA 1
ATOM 882 C C . ALA A 1 114 ? -9.305 -0.867 1.859 1.00 97.38 114 ALA A C 1
ATOM 884 O O . ALA A 1 114 ? -9.001 -1.124 0.696 1.00 97.38 114 ALA A O 1
ATOM 885 N N . HIS A 1 115 ? -8.585 -0.051 2.634 1.00 97.12 115 HIS A N 1
ATOM 886 C CA . HIS A 1 115 ? -7.342 0.597 2.220 1.00 97.12 115 HIS A CA 1
ATOM 887 C C . HIS A 1 115 ? -6.262 -0.443 1.885 1.00 97.12 115 HIS A C 1
ATOM 889 O O . HIS A 1 115 ? -5.789 -0.495 0.750 1.00 97.12 115 HIS A O 1
ATOM 895 N N . GLU A 1 116 ? -5.971 -1.366 2.806 1.00 97.25 116 GLU A N 1
ATOM 896 C CA . GLU A 1 116 ? -4.961 -2.409 2.570 1.00 97.25 116 GLU A CA 1
ATOM 897 C C . GLU A 1 116 ? -5.386 -3.413 1.485 1.00 97.25 116 GLU A C 1
ATOM 899 O O . GLU A 1 116 ? -4.573 -3.918 0.702 1.00 97.25 116 GLU A O 1
ATOM 904 N N . GLN A 1 117 ? -6.684 -3.705 1.388 1.00 97.00 117 GLN A N 1
ATOM 905 C CA . GLN A 1 117 ? -7.213 -4.565 0.332 1.00 97.00 117 GLN A CA 1
ATOM 906 C C . GLN A 1 117 ? -7.019 -3.932 -1.053 1.00 97.00 117 GLN A C 1
ATOM 908 O O . GLN A 1 117 ? -6.710 -4.640 -2.013 1.00 97.00 117 GLN A O 1
ATOM 913 N N . ALA A 1 118 ? -7.176 -2.612 -1.180 1.00 97.62 118 ALA A N 1
ATOM 914 C CA . ALA A 1 118 ? -6.944 -1.910 -2.441 1.00 97.62 118 ALA A CA 1
ATOM 915 C C . ALA A 1 118 ? -5.473 -2.017 -2.869 1.00 97.62 118 ALA A C 1
ATOM 917 O O . ALA A 1 118 ? -5.194 -2.386 -4.011 1.00 97.62 118 ALA A O 1
ATOM 918 N N . HIS A 1 119 ? -4.537 -1.802 -1.942 1.00 97.69 119 HIS A N 1
ATOM 919 C CA . HIS A 1 119 ? -3.111 -1.971 -2.220 1.00 97.69 119 HIS A CA 1
ATOM 920 C C . HIS A 1 119 ? -2.762 -3.391 -2.677 1.00 97.69 119 HIS A C 1
ATOM 922 O O . HIS A 1 119 ? -2.145 -3.569 -3.727 1.00 97.69 119 HIS A O 1
ATOM 928 N N . SER A 1 120 ? -3.177 -4.409 -1.921 1.00 96.69 120 SER A N 1
ATOM 929 C CA . SER A 1 120 ? -2.843 -5.810 -2.218 1.00 96.69 120 SER A CA 1
ATOM 930 C C . SER A 1 120 ? -3.504 -6.323 -3.503 1.00 96.69 120 SER A C 1
ATOM 932 O O . SER A 1 120 ? -2.846 -6.964 -4.323 1.00 96.69 120 SER A O 1
ATOM 934 N N . SER A 1 121 ? -4.781 -5.996 -3.732 1.00 96.56 121 SER A N 1
ATOM 935 C CA . SER A 1 121 ? -5.514 -6.432 -4.930 1.00 96.56 121 SER A CA 1
ATOM 936 C C . SER A 1 121 ? -4.924 -5.874 -6.223 1.00 96.56 121 SER A C 1
ATOM 938 O O . SER A 1 121 ? -4.810 -6.603 -7.209 1.00 96.56 121 SER A O 1
ATOM 940 N N . VAL A 1 122 ? -4.501 -4.606 -6.221 1.00 97.56 122 VAL A N 1
ATOM 941 C CA . VAL A 1 122 ? -3.861 -3.989 -7.387 1.00 97.56 122 VAL A CA 1
ATOM 942 C C . VAL A 1 122 ? -2.383 -4.357 -7.462 1.00 97.56 122 VAL A C 1
ATOM 944 O O . VAL A 1 122 ? -1.865 -4.499 -8.558 1.00 97.56 122 VAL A O 1
ATOM 947 N N . GLY A 1 123 ? -1.674 -4.562 -6.355 1.00 95.75 123 GLY A N 1
ATOM 948 C CA . GLY A 1 123 ? -0.261 -4.955 -6.391 1.00 95.75 123 GLY A CA 1
ATOM 949 C C . GLY A 1 123 ? -0.019 -6.380 -6.885 1.00 95.75 123 GLY A C 1
ATOM 950 O O . GLY A 1 123 ? 1.015 -6.643 -7.506 1.00 95.75 123 GLY A O 1
ATOM 951 N N . GLY A 1 124 ? -0.980 -7.285 -6.682 1.00 95.25 124 GLY A N 1
ATOM 952 C CA . GLY A 1 124 ? -0.873 -8.678 -7.107 1.00 95.25 124 GLY A CA 1
ATOM 953 C C . GLY A 1 124 ? 0.403 -9.321 -6.565 1.00 95.25 124 GLY A C 1
ATOM 954 O O . GLY A 1 124 ? 0.700 -9.216 -5.383 1.00 95.25 124 GLY A O 1
ATOM 955 N N . VAL A 1 125 ? 1.200 -9.932 -7.443 1.00 95.88 125 VAL A N 1
ATOM 956 C CA . VAL A 1 125 ? 2.462 -10.599 -7.064 1.00 95.88 125 VAL A CA 1
ATOM 957 C C . VAL A 1 125 ? 3.559 -9.651 -6.559 1.00 95.88 125 VAL A C 1
ATOM 959 O O . VAL A 1 125 ? 4.547 -10.120 -6.004 1.00 95.88 125 VAL A O 1
ATOM 962 N N . TYR A 1 126 ? 3.422 -8.337 -6.770 1.00 96.94 126 TYR A N 1
ATOM 963 C CA . TYR A 1 126 ? 4.396 -7.333 -6.319 1.00 96.94 126 TYR A CA 1
ATOM 964 C C . TYR A 1 126 ? 3.992 -6.651 -5.006 1.00 96.94 126 TYR A C 1
ATOM 966 O O . TYR A 1 126 ? 4.743 -5.815 -4.502 1.00 96.94 126 TYR A O 1
ATOM 974 N N . ALA A 1 127 ? 2.826 -7.003 -4.459 1.00 96.50 127 ALA A N 1
ATOM 975 C CA . ALA A 1 127 ? 2.406 -6.645 -3.113 1.00 96.50 127 ALA A CA 1
ATOM 976 C C . ALA A 1 127 ? 2.419 -7.886 -2.214 1.00 96.50 127 ALA A C 1
ATOM 978 O O . ALA A 1 127 ? 2.015 -8.974 -2.622 1.00 96.50 127 ALA A O 1
ATOM 979 N N . GLY A 1 128 ? 2.886 -7.722 -0.980 1.00 94.94 128 GLY A N 1
ATOM 980 C CA . GLY A 1 128 ? 2.798 -8.767 0.032 1.00 94.94 128 GLY A CA 1
ATOM 981 C C . GLY A 1 128 ? 1.422 -8.838 0.692 1.00 94.94 128 GLY A C 1
ATOM 982 O O . GLY A 1 128 ? 0.481 -8.127 0.336 1.00 94.94 128 GLY A O 1
ATOM 983 N N . ALA A 1 129 ? 1.312 -9.714 1.689 1.00 95.25 129 ALA A N 1
ATOM 984 C CA . ALA A 1 129 ? 0.104 -9.813 2.496 1.00 95.25 129 ALA A CA 1
ATOM 985 C C . ALA A 1 129 ? -0.082 -8.547 3.361 1.00 95.25 129 ALA A C 1
ATOM 987 O O . ALA A 1 129 ? 0.901 -8.061 3.931 1.00 95.25 129 ALA A O 1
ATOM 988 N N . PRO A 1 130 ? -1.320 -8.040 3.507 1.00 96.38 130 PRO A N 1
ATOM 989 C CA . PRO A 1 130 ? -1.626 -6.974 4.452 1.00 96.38 130 PRO A CA 1
ATOM 990 C C . PRO A 1 130 ? -1.237 -7.323 5.886 1.00 96.38 130 PRO A C 1
ATOM 992 O O . PRO A 1 130 ? -1.514 -8.424 6.369 1.00 96.38 130 PRO A O 1
ATOM 995 N N . SER A 1 131 ? -0.667 -6.347 6.582 1.00 97.50 131 SER A N 1
ATOM 996 C CA . SER A 1 131 ? -0.442 -6.377 8.026 1.00 97.50 131 SER A CA 1
ATOM 997 C C . SER A 1 131 ? -1.323 -5.336 8.703 1.00 97.50 131 SER A C 1
ATOM 999 O O . SER A 1 131 ? -1.614 -4.295 8.123 1.00 97.50 131 SER A O 1
ATOM 1001 N N . PHE A 1 132 ? -1.773 -5.614 9.928 1.00 98.06 132 PHE A N 1
ATOM 1002 C CA . PHE A 1 132 ? -2.720 -4.757 10.639 1.00 98.06 132 PHE A CA 1
ATOM 1003 C C . PHE A 1 132 ? -2.290 -4.513 12.082 1.00 98.06 132 PHE A C 1
ATOM 1005 O O . PHE A 1 132 ? -1.885 -5.435 12.792 1.00 98.06 132 PHE A O 1
ATOM 1012 N N . THR A 1 133 ? -2.486 -3.277 12.532 1.00 98.25 133 THR A N 1
ATOM 1013 C CA . THR A 1 133 ? -2.409 -2.880 13.938 1.00 98.25 133 THR A CA 1
ATOM 1014 C C . THR A 1 133 ? -3.818 -2.814 14.511 1.00 98.25 133 THR A C 1
ATOM 1016 O O . THR A 1 133 ? -4.711 -2.221 13.903 1.00 98.25 133 THR A O 1
ATOM 1019 N N . TYR A 1 134 ? -4.027 -3.400 15.691 1.00 98.44 134 TYR A N 1
ATOM 1020 C CA . TYR A 1 134 ? -5.353 -3.552 16.290 1.00 98.44 134 TYR A CA 1
ATOM 1021 C C . TYR A 1 134 ? -5.519 -2.761 17.588 1.00 98.44 134 TYR A C 1
ATOM 1023 O O . TYR A 1 134 ? -4.587 -2.652 18.382 1.00 98.44 134 TYR A O 1
ATOM 1031 N N . LYS A 1 135 ? -6.749 -2.307 17.843 1.00 98.38 135 LYS A N 1
ATOM 1032 C CA . LYS A 1 135 ? -7.220 -1.832 19.150 1.00 98.38 135 LYS A CA 1
ATOM 1033 C C . LYS A 1 135 ? -8.377 -2.711 19.627 1.00 98.38 135 LYS A C 1
ATOM 1035 O O . LYS A 1 135 ? -9.285 -3.011 18.853 1.00 98.38 135 LYS A O 1
ATOM 1040 N N . THR A 1 136 ? -8.358 -3.107 20.895 1.00 98.44 136 THR A N 1
ATOM 1041 C CA . THR A 1 136 ? -9.484 -3.807 21.532 1.00 98.44 136 THR A CA 1
ATOM 1042 C C . THR A 1 136 ? -10.529 -2.788 21.981 1.00 98.44 136 THR A C 1
ATOM 1044 O O . THR A 1 136 ? -10.188 -1.827 22.669 1.00 98.44 136 THR A O 1
ATOM 1047 N N . GLY A 1 137 ? -11.782 -2.966 21.560 1.00 97.94 137 GLY A N 1
ATOM 1048 C CA . GLY A 1 137 ? -12.907 -2.136 21.997 1.00 97.94 137 GLY A CA 1
ATOM 1049 C C . GLY A 1 137 ? -13.479 -2.572 23.352 1.00 97.94 137 GLY A C 1
ATOM 1050 O O . GLY A 1 137 ? -13.137 -3.653 23.839 1.00 97.94 137 GLY A O 1
ATOM 1051 N N . PRO A 1 138 ? -14.403 -1.787 23.938 1.00 97.31 138 PRO A N 1
ATOM 1052 C CA . PRO A 1 138 ? -15.036 -2.115 25.222 1.00 97.31 138 PRO A CA 1
ATOM 1053 C C . PRO A 1 138 ? -15.853 -3.419 25.177 1.00 97.31 138 PRO A C 1
ATOM 1055 O O . PRO A 1 138 ? -16.063 -4.062 26.196 1.00 97.31 138 PRO A O 1
ATOM 1058 N N . ASN A 1 139 ? -16.227 -3.884 23.979 1.00 96.81 139 ASN A N 1
ATOM 1059 C CA . ASN A 1 139 ? -16.866 -5.182 23.760 1.00 96.81 139 ASN A CA 1
ATOM 1060 C C . ASN A 1 139 ? -15.890 -6.375 23.648 1.00 96.81 139 ASN A C 1
ATOM 1062 O O . ASN A 1 139 ? -16.308 -7.460 23.248 1.00 96.81 139 ASN A O 1
ATOM 1066 N N . GLY A 1 140 ? -14.590 -6.188 23.900 1.00 97.75 140 GLY A N 1
ATOM 1067 C CA . GLY A 1 140 ? -13.567 -7.240 23.802 1.00 97.75 140 GLY A CA 1
ATOM 1068 C C . GLY A 1 140 ? -13.166 -7.633 22.372 1.00 97.75 140 GLY A C 1
ATOM 1069 O O . GLY A 1 140 ? -12.296 -8.483 22.181 1.00 97.75 140 GLY A O 1
ATOM 1070 N N . VAL A 1 141 ? -13.758 -7.010 21.349 1.00 98.31 141 VAL A N 1
ATOM 1071 C CA . VAL A 1 141 ? -13.441 -7.266 19.935 1.00 98.31 141 VAL A CA 1
ATOM 1072 C C . VAL A 1 141 ? -12.243 -6.422 19.500 1.00 98.31 141 VAL A C 1
ATOM 1074 O O . VAL A 1 141 ? -12.112 -5.262 19.888 1.00 98.31 141 VAL A O 1
ATOM 1077 N N . ARG A 1 142 ? -11.369 -6.994 18.664 1.00 98.38 142 ARG A N 1
ATOM 1078 C CA . ARG A 1 142 ? -10.232 -6.284 18.059 1.00 98.38 142 ARG A CA 1
ATOM 1079 C C . ARG A 1 142 ? -10.626 -5.650 16.727 1.00 98.38 142 ARG A C 1
ATOM 1081 O O . ARG A 1 142 ? -11.125 -6.341 15.843 1.00 98.38 142 ARG A O 1
ATOM 1088 N N . TYR A 1 143 ? -10.315 -4.370 16.571 1.00 98.75 143 TYR A N 1
ATOM 1089 C CA . TYR A 1 143 ? -10.565 -3.569 15.372 1.00 98.75 143 TYR A CA 1
ATOM 1090 C C . TYR A 1 143 ? -9.242 -3.090 14.778 1.00 98.75 143 TYR A C 1
ATOM 1092 O O . TYR A 1 143 ? -8.380 -2.625 15.524 1.00 98.75 143 TYR A O 1
ATOM 1100 N N . ALA A 1 144 ? -9.063 -3.206 13.464 1.00 98.56 144 ALA A N 1
ATOM 1101 C CA . ALA A 1 144 ? -7.896 -2.681 12.769 1.00 98.56 144 ALA A CA 1
ATOM 1102 C C . ALA A 1 144 ? -7.936 -1.146 12.782 1.00 98.56 144 ALA A C 1
ATOM 1104 O O . ALA A 1 144 ? -8.894 -0.531 12.325 1.00 98.56 144 ALA A O 1
ATOM 1105 N N . VAL A 1 145 ? -6.899 -0.521 13.326 1.00 98.25 145 VAL A N 1
ATOM 1106 C CA . VAL A 1 145 ? -6.767 0.945 13.409 1.00 98.25 145 VAL A CA 1
ATOM 1107 C C . VAL A 1 145 ? -5.649 1.487 12.523 1.00 98.25 145 VAL A C 1
ATOM 1109 O O . VAL A 1 145 ? -5.568 2.690 12.308 1.00 98.25 145 VAL A O 1
ATOM 1112 N N . GLY A 1 146 ? -4.830 0.594 11.973 1.00 96.94 146 GLY A N 1
ATOM 1113 C CA . GLY A 1 146 ? -3.845 0.881 10.941 1.00 96.94 146 GLY A CA 1
ATOM 1114 C C . GLY A 1 146 ? -3.458 -0.403 10.222 1.00 96.94 146 GLY A C 1
ATOM 1115 O O . GLY A 1 146 ? -3.737 -1.505 10.709 1.00 96.94 146 GLY A O 1
ATOM 1116 N N . GLY A 1 147 ? -2.820 -0.263 9.075 1.00 95.81 147 GLY A N 1
ATOM 1117 C CA . GLY A 1 147 ? -2.299 -1.376 8.310 1.00 95.81 147 GLY A CA 1
ATOM 1118 C C . GLY A 1 147 ? -1.228 -0.915 7.340 1.00 95.81 147 GLY A C 1
ATOM 1119 O O . GLY A 1 147 ? -0.976 0.282 7.209 1.00 95.81 147 GLY A O 1
ATOM 1120 N N . GLU A 1 148 ? -0.563 -1.890 6.740 1.00 95.62 148 GLU A N 1
ATOM 1121 C CA . GLU A 1 148 ? 0.375 -1.662 5.651 1.00 95.62 148 GLU A CA 1
ATOM 1122 C C . GLU A 1 148 ? 0.431 -2.879 4.729 1.00 95.62 148 GLU A C 1
ATOM 1124 O O . GLU A 1 148 ? 0.268 -4.031 5.155 1.00 95.62 148 GLU A O 1
ATOM 1129 N N . VAL A 1 149 ? 0.717 -2.617 3.457 1.00 97.44 149 VAL A N 1
ATOM 1130 C CA . VAL A 1 149 ? 1.021 -3.633 2.453 1.00 97.44 149 VAL A CA 1
ATOM 1131 C C . VAL A 1 149 ? 2.433 -3.375 1.936 1.00 97.44 149 VAL A C 1
ATOM 1133 O O . VAL A 1 149 ? 2.674 -2.327 1.337 1.00 97.44 149 VAL A O 1
ATOM 1136 N N . PRO A 1 150 ? 3.388 -4.302 2.124 1.00 96.38 150 PRO A N 1
ATOM 1137 C CA . PRO A 1 150 ? 4.720 -4.132 1.564 1.00 96.38 150 PRO A CA 1
ATOM 1138 C C . PRO A 1 150 ? 4.650 -4.245 0.037 1.00 96.38 150 PRO A C 1
ATOM 1140 O O . PRO A 1 150 ? 4.076 -5.198 -0.493 1.00 96.38 150 PRO A O 1
ATOM 1143 N N . ILE A 1 151 ? 5.241 -3.283 -0.673 1.00 96.25 151 ILE A N 1
ATOM 1144 C CA . ILE A 1 151 ? 5.267 -3.243 -2.140 1.00 96.25 151 ILE A CA 1
ATOM 1145 C C . ILE A 1 151 ? 6.718 -3.257 -2.626 1.00 96.25 151 ILE A C 1
ATOM 1147 O O . ILE A 1 151 ? 7.545 -2.463 -2.177 1.00 96.25 151 ILE A O 1
ATOM 1151 N N . ASP A 1 152 ? 7.030 -4.147 -3.566 1.00 96.69 152 ASP A N 1
ATOM 1152 C CA . ASP A 1 152 ? 8.381 -4.303 -4.103 1.00 96.69 152 ASP A CA 1
ATOM 1153 C C . ASP A 1 152 ? 8.649 -3.344 -5.278 1.00 96.69 152 ASP A C 1
ATOM 1155 O O . ASP A 1 152 ? 8.201 -3.564 -6.404 1.00 96.69 152 ASP A O 1
ATOM 1159 N N . VAL A 1 153 ? 9.447 -2.303 -5.026 1.00 96.38 153 VAL A N 1
ATOM 1160 C CA . VAL A 1 153 ? 9.842 -1.274 -6.011 1.00 96.38 153 VAL A CA 1
ATOM 1161 C C . VAL A 1 153 ? 11.182 -1.596 -6.694 1.00 96.38 153 VAL A C 1
ATOM 1163 O O . VAL A 1 153 ? 11.794 -0.741 -7.330 1.00 96.38 153 VAL A O 1
ATOM 1166 N N . SER A 1 154 ? 11.683 -2.823 -6.568 1.00 97.38 154 SER A N 1
ATOM 1167 C CA . SER A 1 154 ? 12.988 -3.207 -7.118 1.00 97.38 154 SER A CA 1
ATOM 1168 C C . SER A 1 154 ? 12.906 -3.481 -8.627 1.00 97.38 154 SER A C 1
ATOM 1170 O O . SER A 1 154 ? 11.909 -4.050 -9.088 1.00 97.38 154 SER A O 1
ATOM 1172 N N . PRO A 1 155 ? 13.946 -3.166 -9.421 1.00 97.56 155 PRO A N 1
ATOM 1173 C CA . PRO A 1 155 ? 14.007 -3.586 -10.819 1.00 97.56 155 PRO A CA 1
ATOM 1174 C C . PRO A 1 155 ? 14.037 -5.111 -10.961 1.00 97.56 155 PRO A C 1
ATOM 1176 O O . PRO A 1 155 ? 14.449 -5.829 -10.051 1.00 97.56 155 PRO A O 1
ATOM 1179 N N . VAL A 1 156 ? 13.647 -5.604 -12.136 1.00 97.94 156 VAL A N 1
ATOM 1180 C CA . VAL A 1 156 ? 13.877 -6.995 -12.542 1.00 97.94 156 VAL A CA 1
ATOM 1181 C C . VAL A 1 156 ? 15.255 -7.067 -13.216 1.00 97.94 156 VAL A C 1
ATOM 1183 O O . VAL A 1 156 ? 15.436 -6.459 -14.276 1.00 97.94 156 VAL A O 1
ATOM 1186 N N . PRO A 1 157 ? 16.243 -7.778 -12.639 1.00 96.19 157 PRO A N 1
ATOM 1187 C CA . PRO A 1 157 ? 17.603 -7.801 -13.171 1.00 96.19 157 PRO A CA 1
ATOM 1188 C C . PRO A 1 157 ? 17.663 -8.260 -14.632 1.00 96.19 157 PRO A C 1
ATOM 1190 O O . PRO A 1 157 ? 17.045 -9.252 -15.012 1.00 96.19 157 PRO A O 1
ATOM 1193 N N . GLY A 1 158 ? 18.407 -7.523 -15.460 1.00 95.56 158 GLY A N 1
ATOM 1194 C CA . GLY A 1 158 ? 18.644 -7.856 -16.870 1.00 95.56 158 GLY A CA 1
ATOM 1195 C C . GLY A 1 158 ? 17.457 -7.641 -17.821 1.00 95.56 158 GLY A C 1
ATOM 1196 O O . GLY A 1 158 ? 17.664 -7.639 -19.036 1.00 95.56 158 GLY A O 1
ATOM 1197 N N . ASN A 1 159 ? 16.247 -7.395 -17.307 1.00 97.62 159 ASN A N 1
ATOM 1198 C CA . ASN A 1 159 ? 15.019 -7.333 -18.100 1.00 97.62 159 ASN A CA 1
ATOM 1199 C C . ASN A 1 159 ? 14.278 -5.991 -17.896 1.00 97.62 159 ASN A C 1
ATOM 1201 O O . ASN A 1 159 ? 13.463 -5.857 -16.971 1.00 97.62 159 ASN A O 1
ATOM 1205 N N . PRO A 1 160 ? 14.562 -4.972 -18.728 1.00 97.81 160 PRO A N 1
ATOM 1206 C CA . PRO A 1 160 ? 13.941 -3.661 -18.603 1.00 97.81 160 PRO A CA 1
ATOM 1207 C C . PRO A 1 160 ? 12.456 -3.689 -18.995 1.00 97.81 160 PRO A C 1
ATOM 1209 O O . PRO A 1 160 ? 11.667 -2.963 -18.398 1.00 97.81 160 PRO A O 1
ATOM 1212 N N . GLU A 1 161 ? 12.016 -4.577 -19.890 1.00 98.31 161 GLU A N 1
ATOM 1213 C CA . GLU A 1 161 ? 10.599 -4.740 -20.239 1.00 98.31 161 GLU A CA 1
ATOM 1214 C C . GLU A 1 161 ? 9.781 -5.265 -19.051 1.00 98.31 161 GLU A C 1
ATOM 1216 O O . GLU A 1 161 ? 8.680 -4.785 -18.773 1.00 98.31 161 GLU A O 1
ATOM 1221 N N . ALA A 1 162 ? 10.318 -6.242 -18.317 1.00 98.25 162 ALA A N 1
ATOM 1222 C CA . ALA A 1 162 ? 9.714 -6.748 -17.089 1.00 98.25 162 ALA A CA 1
ATOM 1223 C C . ALA A 1 162 ? 9.768 -5.704 -15.968 1.00 98.25 162 ALA A C 1
ATOM 1225 O O . ALA A 1 162 ? 8.796 -5.559 -15.228 1.00 98.25 162 ALA A O 1
ATOM 1226 N N . THR A 1 163 ? 10.863 -4.944 -15.877 1.00 98.44 163 THR A N 1
ATOM 1227 C CA . THR A 1 163 ? 10.989 -3.827 -14.932 1.00 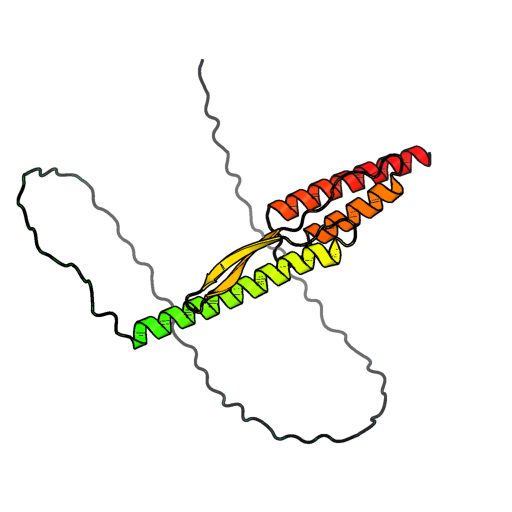98.44 163 THR A CA 1
ATOM 1228 C C . THR A 1 163 ? 9.932 -2.759 -15.186 1.00 98.44 163 THR A C 1
ATOM 1230 O O . THR A 1 163 ? 9.287 -2.325 -14.238 1.00 98.44 163 THR A O 1
ATOM 1233 N N . LEU A 1 164 ? 9.702 -2.377 -16.445 1.00 98.50 164 LEU A N 1
ATOM 1234 C CA . LEU A 1 164 ? 8.677 -1.406 -16.821 1.00 98.50 164 LEU A CA 1
ATOM 1235 C C . LEU A 1 164 ? 7.285 -1.869 -16.378 1.00 98.50 164 LEU A C 1
ATOM 1237 O O . LEU A 1 164 ? 6.600 -1.146 -15.657 1.00 98.50 164 LEU A O 1
ATOM 1241 N N . ARG A 1 165 ? 6.896 -3.100 -16.739 1.00 98.25 165 ARG A N 1
ATOM 1242 C CA . ARG A 1 165 ? 5.585 -3.656 -16.361 1.00 98.25 165 ARG A CA 1
ATOM 1243 C C . ARG A 1 165 ? 5.411 -3.745 -14.845 1.00 98.25 165 ARG A C 1
ATOM 1245 O O . ARG A 1 165 ? 4.357 -3.377 -14.327 1.00 98.25 165 ARG A O 1
ATOM 1252 N N . LYS A 1 166 ? 6.445 -4.201 -14.128 1.00 98.25 166 LYS A N 1
ATOM 1253 C CA . LYS A 1 166 ? 6.448 -4.256 -12.660 1.00 98.25 166 LYS A CA 1
ATOM 1254 C C . LYS A 1 166 ? 6.274 -2.863 -12.062 1.00 98.25 166 LYS A C 1
ATOM 1256 O O . LYS A 1 166 ? 5.394 -2.663 -11.233 1.00 98.25 166 LYS A O 1
ATOM 1261 N N . ALA A 1 167 ? 7.075 -1.901 -12.507 1.00 98.50 167 ALA A N 1
ATOM 1262 C CA . ALA A 1 167 ? 7.052 -0.535 -12.008 1.00 98.50 167 ALA A CA 1
ATOM 1263 C C . ALA A 1 167 ? 5.691 0.147 -12.241 1.00 98.50 167 ALA A C 1
ATOM 1265 O O . ALA A 1 167 ? 5.169 0.807 -11.346 1.00 98.50 167 ALA A O 1
ATOM 1266 N N . GLU A 1 168 ? 5.061 -0.065 -13.397 1.00 98.25 168 GLU A N 1
ATOM 1267 C CA . GLU A 1 168 ? 3.711 0.440 -13.678 1.00 98.25 168 GLU A CA 1
ATOM 1268 C C . GLU A 1 168 ? 2.634 -0.215 -12.798 1.00 98.25 168 GLU A C 1
ATOM 1270 O O . GLU A 1 168 ? 1.710 0.465 -12.347 1.00 98.25 168 GLU A O 1
ATOM 1275 N N . GLN A 1 169 ? 2.730 -1.524 -12.532 1.00 98.31 169 GLN A N 1
ATOM 1276 C CA . GLN A 1 169 ? 1.827 -2.209 -11.599 1.00 98.31 169 GLN A CA 1
ATOM 1277 C C . GLN A 1 169 ? 1.991 -1.660 -10.177 1.00 98.31 169 GLN A C 1
ATOM 1279 O O . GLN A 1 169 ? 1.003 -1.331 -9.528 1.00 98.31 169 GLN A O 1
ATOM 1284 N N . VAL A 1 170 ? 3.234 -1.511 -9.719 1.00 98.31 170 VAL A N 1
ATOM 1285 C CA . VAL A 1 170 ? 3.587 -0.982 -8.395 1.00 98.31 170 VAL A CA 1
ATOM 1286 C C . VAL A 1 170 ? 3.085 0.451 -8.218 1.00 98.31 170 VAL A C 1
ATOM 1288 O O . VAL A 1 170 ? 2.484 0.765 -7.193 1.00 98.31 170 VAL A O 1
ATOM 1291 N N . ALA A 1 171 ? 3.263 1.314 -9.224 1.00 98.44 171 ALA A N 1
ATOM 1292 C CA . ALA A 1 171 ? 2.765 2.686 -9.179 1.00 98.44 171 ALA A CA 1
ATOM 1293 C C . ALA A 1 171 ? 1.236 2.733 -9.041 1.00 98.44 171 ALA A C 1
ATOM 1295 O O . ALA A 1 171 ? 0.711 3.492 -8.226 1.00 98.44 171 ALA A O 1
ATOM 1296 N N . ARG A 1 172 ? 0.520 1.884 -9.791 1.00 98.12 172 ARG A N 1
ATOM 1297 C CA . ARG A 1 172 ? -0.940 1.760 -9.679 1.00 98.12 172 ARG A CA 1
ATOM 1298 C C . ARG A 1 172 ? -1.376 1.206 -8.328 1.00 98.12 172 ARG A C 1
ATOM 1300 O O . ARG A 1 172 ? -2.355 1.691 -7.781 1.00 98.12 172 ARG A O 1
ATOM 1307 N N . ALA A 1 173 ? -0.654 0.230 -7.784 1.00 97.88 173 ALA A N 1
ATOM 1308 C CA . ALA A 1 173 ? -0.962 -0.371 -6.490 1.00 97.88 173 ALA A CA 1
ATOM 1309 C C . ALA A 1 173 ? -0.815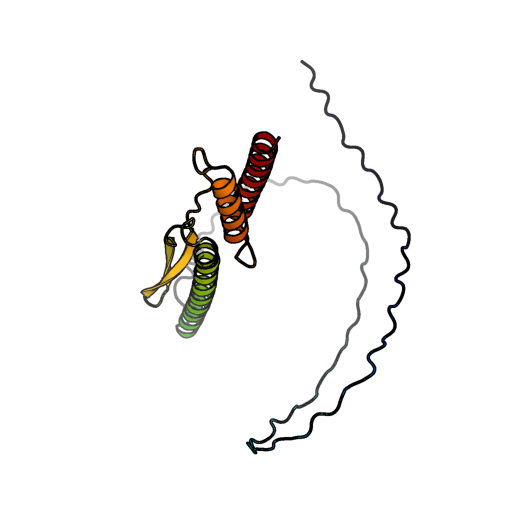 0.622 -5.338 1.00 97.88 173 ALA A C 1
ATOM 1311 O O . ALA A 1 173 ? -1.679 0.702 -4.467 1.00 97.88 173 ALA A O 1
ATOM 1312 N N . ALA A 1 174 ? 0.244 1.427 -5.361 1.00 97.69 174 ALA A N 1
ATOM 1313 C CA . ALA A 1 174 ? 0.464 2.468 -4.368 1.00 97.69 174 ALA A CA 1
ATOM 1314 C C . ALA A 1 174 ? -0.596 3.587 -4.444 1.00 97.69 174 ALA A C 1
ATOM 1316 O O . ALA A 1 174 ? -0.964 4.170 -3.433 1.00 97.69 174 ALA A O 1
ATOM 1317 N N . LEU A 1 175 ? -1.156 3.865 -5.621 1.00 97.88 175 LEU A N 1
ATOM 1318 C CA . LEU A 1 175 ? -2.232 4.853 -5.786 1.00 97.88 175 LEU A CA 1
ATOM 1319 C C . LEU A 1 175 ? -3.641 4.235 -5.781 1.00 97.88 175 LEU A C 1
ATOM 1321 O O . LEU A 1 175 ? -4.599 4.921 -6.126 1.00 97.88 175 LEU A O 1
ATOM 1325 N N . ALA A 1 176 ? -3.777 2.952 -5.434 1.00 97.56 176 ALA A N 1
ATOM 1326 C CA . ALA A 1 176 ? -5.045 2.233 -5.532 1.00 97.56 176 ALA A CA 1
ATOM 1327 C C . ALA A 1 176 ? -6.127 2.703 -4.539 1.00 97.56 176 ALA A C 1
ATOM 1329 O O . ALA A 1 176 ? -7.291 2.780 -4.944 1.00 97.56 176 ALA A O 1
ATOM 1330 N N . PRO A 1 177 ? -5.822 3.005 -3.260 1.00 96.88 177 PRO A N 1
ATOM 1331 C CA . PRO A 1 177 ? -6.829 3.539 -2.350 1.00 96.88 177 PRO A CA 1
ATOM 1332 C C . PRO A 1 177 ? -7.307 4.930 -2.778 1.00 96.88 177 PRO A C 1
ATOM 1334 O O . PRO A 1 177 ? -6.551 5.713 -3.343 1.00 96.88 177 PRO A O 1
ATOM 1337 N N . ALA A 1 178 ? -8.551 5.272 -2.430 1.00 94.44 178 ALA A N 1
ATOM 1338 C CA . ALA A 1 178 ? -9.135 6.579 -2.750 1.00 94.44 178 ALA A CA 1
ATOM 1339 C C . ALA A 1 178 ? -8.419 7.763 -2.067 1.00 94.44 178 ALA A C 1
ATOM 1341 O O . ALA A 1 178 ? -8.442 8.875 -2.587 1.00 94.44 178 ALA A O 1
ATOM 1342 N N . ASP A 1 179 ? -7.793 7.519 -0.915 1.00 94.44 179 ASP A N 1
ATOM 1343 C CA . ASP A 1 179 ? -6.979 8.492 -0.184 1.00 94.44 179 ASP A CA 1
ATOM 1344 C C . ASP A 1 179 ? -5.615 7.860 0.137 1.00 94.44 179 ASP A C 1
ATOM 1346 O O . ASP A 1 179 ? -5.442 7.299 1.221 1.00 94.44 179 ASP A O 1
ATOM 1350 N N . PRO A 1 180 ? -4.673 7.833 -0.826 1.00 96.19 180 PRO A N 1
ATOM 1351 C CA . PRO A 1 180 ? -3.364 7.224 -0.624 1.00 96.19 180 PRO A CA 1
ATOM 1352 C C . PRO A 1 180 ? -2.541 8.058 0.360 1.00 96.19 180 PRO A C 1
ATOM 1354 O O . PRO A 1 180 ? -2.508 9.292 0.277 1.00 96.19 180 PRO A O 1
ATOM 1357 N N . SER A 1 181 ? -1.811 7.406 1.262 1.00 96.12 181 SER A N 1
ATOM 1358 C CA . SER A 1 181 ? -0.983 8.083 2.256 1.00 96.12 181 SER A CA 1
ATOM 1359 C C . SER A 1 181 ? 0.227 8.786 1.623 1.00 96.12 181 SER A C 1
ATOM 1361 O O . SER A 1 181 ? 0.562 8.630 0.444 1.00 96.12 181 SER A O 1
ATOM 1363 N N . SER A 1 182 ? 0.944 9.581 2.422 1.00 96.62 182 SER A N 1
ATOM 1364 C CA . SER A 1 182 ? 2.197 10.191 1.957 1.00 96.62 182 SER A CA 1
ATOM 1365 C C . SER A 1 182 ? 3.270 9.156 1.600 1.00 96.62 182 SER A C 1
ATOM 1367 O O . SER A 1 182 ? 4.104 9.434 0.739 1.00 96.62 182 SER A O 1
ATOM 1369 N N . VAL A 1 183 ? 3.260 7.985 2.249 1.00 95.44 183 VAL A N 1
ATOM 1370 C CA . VAL A 1 183 ? 4.189 6.882 1.971 1.00 95.44 183 VAL A CA 1
ATOM 1371 C C . VAL A 1 183 ? 3.872 6.300 0.601 1.00 95.44 183 VAL A C 1
ATOM 1373 O O . VAL A 1 183 ? 4.767 6.202 -0.237 1.00 95.44 183 VAL A O 1
ATOM 1376 N N . ASP A 1 184 ? 2.598 6.034 0.331 1.00 97.12 184 ASP A N 1
ATOM 1377 C CA . ASP A 1 184 ? 2.176 5.399 -0.916 1.00 97.12 184 ASP A CA 1
ATOM 1378 C C . ASP A 1 184 ? 2.456 6.301 -2.115 1.00 97.12 184 ASP A C 1
ATOM 1380 O O . ASP A 1 184 ? 3.002 5.865 -3.127 1.00 97.12 184 ASP A O 1
ATOM 1384 N N . ARG A 1 185 ? 2.225 7.612 -1.975 1.00 98.00 185 ARG A N 1
ATOM 1385 C CA . ARG A 1 185 ? 2.609 8.579 -3.015 1.00 98.00 185 ARG A CA 1
ATOM 1386 C C . ARG A 1 185 ? 4.117 8.576 -3.298 1.00 98.00 185 ARG A C 1
ATOM 1388 O O . ARG A 1 185 ? 4.514 8.715 -4.454 1.00 98.00 185 ARG A O 1
ATOM 1395 N N . ARG A 1 186 ? 4.971 8.388 -2.281 1.00 98.00 186 ARG A N 1
ATOM 1396 C CA . ARG A 1 186 ? 6.432 8.259 -2.475 1.00 98.00 186 ARG A CA 1
ATOM 1397 C C . ARG A 1 186 ? 6.810 6.951 -3.170 1.00 98.00 186 ARG A C 1
ATOM 1399 O O . ARG A 1 186 ? 7.697 6.961 -4.027 1.00 98.00 186 ARG A O 1
ATOM 1406 N N . VAL A 1 187 ? 6.135 5.849 -2.842 1.00 97.94 187 VAL A N 1
ATOM 1407 C CA . VAL A 1 187 ? 6.302 4.555 -3.525 1.00 97.94 187 VAL A CA 1
ATOM 1408 C C . VAL A 1 187 ? 5.905 4.685 -4.997 1.00 97.94 187 VAL A C 1
ATOM 1410 O O . VAL A 1 187 ? 6.677 4.309 -5.878 1.00 97.94 187 VAL A O 1
ATOM 1413 N N . ALA A 1 188 ? 4.764 5.316 -5.279 1.00 98.31 188 ALA A N 1
ATOM 1414 C CA . ALA A 1 188 ? 4.290 5.569 -6.636 1.00 98.31 188 ALA A CA 1
ATOM 1415 C C . ALA A 1 188 ? 5.259 6.438 -7.452 1.00 98.31 188 ALA A C 1
ATOM 1417 O O . ALA A 1 188 ? 5.534 6.140 -8.617 1.00 98.31 188 ALA A O 1
ATOM 1418 N N . ALA A 1 189 ? 5.815 7.489 -6.842 1.00 98.56 189 ALA A N 1
ATOM 1419 C CA . ALA A 1 189 ? 6.813 8.344 -7.479 1.00 98.56 189 ALA A CA 1
ATOM 1420 C C . ALA A 1 189 ? 8.104 7.572 -7.800 1.00 98.56 189 ALA A C 1
ATOM 1422 O O . ALA A 1 189 ? 8.608 7.649 -8.921 1.00 98.56 189 ALA A O 1
ATOM 1423 N N . SER A 1 190 ? 8.597 6.770 -6.851 1.00 98.38 190 SER A N 1
ATOM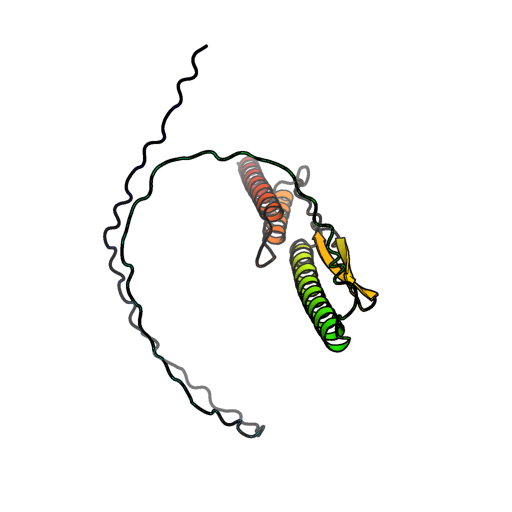 1424 C CA . SER A 1 190 ? 9.775 5.911 -7.045 1.00 98.38 190 SER A CA 1
ATOM 1425 C C . SER A 1 190 ? 9.562 4.905 -8.179 1.00 98.38 190 SER A C 1
ATOM 1427 O O . SER A 1 190 ? 10.414 4.754 -9.055 1.00 98.38 190 SER A O 1
ATOM 1429 N N . ALA A 1 191 ? 8.394 4.266 -8.215 1.00 98.56 191 ALA A N 1
ATOM 1430 C CA . ALA A 1 191 ? 8.024 3.329 -9.267 1.00 98.56 191 ALA A CA 1
ATOM 1431 C C . ALA A 1 191 ? 7.892 4.018 -10.634 1.00 98.56 191 ALA A C 1
ATOM 1433 O O . ALA A 1 191 ? 8.370 3.506 -11.642 1.00 98.56 191 ALA A O 1
ATOM 1434 N N . SER A 1 192 ? 7.333 5.227 -10.679 1.00 98.69 192 SER A N 1
ATOM 1435 C CA . SER A 1 192 ? 7.244 6.018 -11.913 1.00 98.69 192 SER A CA 1
ATOM 1436 C C . SER A 1 192 ? 8.626 6.398 -12.455 1.00 98.69 192 SER A C 1
ATOM 1438 O O . SER A 1 192 ? 8.866 6.305 -13.661 1.00 98.69 192 SER A O 1
ATOM 1440 N N . ALA A 1 193 ? 9.565 6.763 -11.575 1.00 98.56 193 ALA A N 1
ATOM 1441 C CA . ALA A 1 193 ? 10.954 7.020 -11.953 1.00 98.56 193 ALA A CA 1
ATOM 1442 C C . ALA A 1 193 ? 11.641 5.753 -12.494 1.00 98.56 193 ALA A C 1
ATOM 1444 O O . ALA A 1 193 ? 12.337 5.806 -13.510 1.00 98.56 193 ALA A O 1
ATOM 1445 N N . LEU A 1 194 ? 11.394 4.598 -11.868 1.00 98.56 194 LEU A N 1
ATOM 1446 C CA . LEU A 1 194 ? 11.900 3.312 -12.344 1.00 98.56 194 LEU A CA 1
ATOM 1447 C C . LEU A 1 194 ? 11.336 2.944 -13.725 1.00 98.56 194 LEU A C 1
ATOM 1449 O O . LEU A 1 194 ? 12.088 2.510 -14.596 1.00 98.56 194 LEU A O 1
ATOM 1453 N N . ALA A 1 195 ? 10.041 3.170 -13.955 1.00 98.62 195 ALA A N 1
ATOM 1454 C CA . ALA A 1 195 ? 9.407 2.965 -15.256 1.00 98.62 195 ALA A CA 1
ATOM 1455 C C . ALA A 1 195 ? 10.032 3.861 -16.339 1.00 98.62 195 ALA A C 1
ATOM 1457 O O . ALA A 1 195 ? 10.324 3.394 -17.439 1.00 98.62 195 ALA A O 1
ATOM 1458 N N . ALA A 1 196 ? 10.295 5.136 -16.031 1.00 98.50 196 ALA A N 1
ATOM 1459 C CA . ALA A 1 196 ? 10.968 6.048 -16.955 1.00 98.50 196 ALA A CA 1
ATOM 1460 C C . ALA A 1 196 ? 12.387 5.569 -17.307 1.00 98.50 196 ALA A C 1
ATOM 1462 O O . ALA A 1 196 ? 12.749 5.534 -18.485 1.00 98.50 196 ALA A O 1
ATOM 1463 N N . LYS A 1 197 ? 13.159 5.121 -16.308 1.00 98.19 197 LYS A N 1
ATOM 1464 C CA . LYS A 1 197 ? 14.489 4.533 -16.522 1.00 98.19 197 LYS A CA 1
ATOM 1465 C C . LYS A 1 197 ? 14.424 3.289 -17.412 1.00 98.19 197 LYS A C 1
ATOM 1467 O O . LYS A 1 197 ? 15.184 3.184 -18.370 1.00 98.19 197 LYS A O 1
ATOM 1472 N N . ALA A 1 198 ? 13.486 2.383 -17.146 1.00 98.38 198 ALA A N 1
ATOM 1473 C CA . ALA A 1 198 ? 13.310 1.170 -17.938 1.00 98.38 198 ALA A CA 1
ATOM 1474 C C . ALA A 1 198 ? 12.960 1.476 -19.404 1.00 98.38 198 ALA A C 1
ATOM 1476 O O . ALA A 1 198 ? 13.531 0.869 -20.305 1.00 98.38 198 ALA A O 1
ATOM 1477 N N . ARG A 1 199 ? 12.090 2.463 -19.668 1.00 98.31 199 ARG A N 1
ATOM 1478 C CA . ARG A 1 199 ? 11.780 2.911 -21.042 1.00 98.31 199 ARG A CA 1
ATOM 1479 C C . ARG A 1 199 ? 13.020 3.417 -21.779 1.00 98.31 199 ARG A C 1
ATOM 1481 O O . ARG A 1 199 ? 13.198 3.099 -22.951 1.00 98.31 199 ARG A O 1
ATOM 1488 N N . PHE A 1 200 ? 13.883 4.166 -21.094 1.00 98.06 200 PHE A N 1
ATOM 1489 C CA . PHE A 1 200 ? 15.143 4.640 -21.667 1.00 98.06 200 PHE A CA 1
ATOM 1490 C C . PHE A 1 200 ? 16.113 3.490 -21.988 1.00 98.06 200 PHE A C 1
ATOM 1492 O O . PHE A 1 200 ? 16.764 3.504 -23.030 1.00 98.06 200 PHE A O 1
ATOM 1499 N N . GLU A 1 201 ? 16.197 2.469 -21.132 1.00 97.25 201 GLU A N 1
ATOM 1500 C CA . GLU A 1 201 ? 17.007 1.270 -21.398 1.00 97.25 201 GLU A CA 1
ATOM 1501 C C . GLU A 1 201 ? 16.468 0.449 -22.579 1.00 97.25 201 GLU A C 1
ATOM 1503 O O . GLU A 1 201 ? 17.255 -0.008 -23.404 1.00 97.25 201 GLU A O 1
ATOM 1508 N N . ILE A 1 202 ? 15.143 0.297 -22.698 1.00 98.12 202 ILE A N 1
ATOM 1509 C CA . ILE A 1 202 ? 14.503 -0.377 -23.844 1.00 98.12 202 ILE A CA 1
ATOM 1510 C C . ILE A 1 202 ? 14.852 0.353 -25.146 1.00 98.12 202 ILE A C 1
ATOM 1512 O O . ILE A 1 202 ? 15.269 -0.280 -26.112 1.00 98.12 202 ILE A O 1
ATOM 1516 N N . ALA A 1 203 ? 14.741 1.685 -25.160 1.00 97.38 203 ALA A N 1
ATOM 1517 C CA . ALA A 1 203 ? 15.050 2.492 -26.339 1.00 97.38 203 ALA A CA 1
ATOM 1518 C C . ALA A 1 203 ? 16.519 2.361 -26.778 1.00 97.38 203 ALA A C 1
ATOM 1520 O O . ALA A 1 203 ? 16.786 2.257 -27.968 1.00 97.38 203 ALA A O 1
ATOM 1521 N N . GLN A 1 204 ? 17.463 2.308 -25.833 1.00 96.00 204 GLN A N 1
ATOM 1522 C CA . GLN A 1 204 ? 18.886 2.114 -26.142 1.00 96.00 204 GLN A CA 1
ATOM 1523 C C . GLN A 1 204 ? 19.215 0.723 -26.688 1.00 96.00 204 GLN A C 1
ATOM 1525 O O . GLN A 1 204 ? 20.171 0.587 -27.436 1.00 96.00 204 GLN A O 1
ATOM 1530 N N . ARG A 1 205 ? 18.464 -0.313 -26.296 1.00 93.62 205 ARG A N 1
ATOM 1531 C CA . ARG A 1 205 ? 18.662 -1.680 -26.809 1.00 93.62 205 ARG A CA 1
ATOM 1532 C C . ARG A 1 205 ? 18.052 -1.889 -28.192 1.00 93.62 205 ARG A C 1
ATOM 1534 O O . ARG A 1 205 ? 18.430 -2.832 -28.877 1.00 93.62 205 ARG A O 1
ATOM 1541 N N . ALA A 1 206 ? 17.071 -1.065 -28.548 1.00 88.75 206 ALA A N 1
ATOM 1542 C CA . ALA A 1 206 ? 16.392 -1.109 -29.837 1.00 88.75 206 ALA A CA 1
ATOM 1543 C C . ALA A 1 206 ? 17.076 -0.248 -30.917 1.00 88.75 206 ALA A C 1
ATOM 1545 O O . ALA A 1 206 ? 16.689 -0.346 -32.081 1.00 88.75 206 ALA A O 1
ATOM 1546 N N . ALA A 1 207 ? 18.035 0.598 -30.527 1.00 78.12 207 ALA A N 1
ATOM 1547 C CA . ALA A 1 207 ? 18.850 1.433 -31.409 1.00 78.12 207 ALA A CA 1
ATOM 1548 C C . ALA A 1 207 ? 20.124 0.698 -31.847 1.00 78.12 207 ALA A C 1
ATOM 1550 O O . ALA A 1 207 ? 20.526 0.898 -33.015 1.00 78.12 207 ALA A O 1
#

Radius of gyration: 31.99 Å; chains: 1; bounding box: 77×60×83 Å

Foldseek 3Di:
DDDDDDDDDDDDDDDDDDDDDDDDDDDDDDDDDDDDDDDDDDDDDDDDDDDDDDDDDDDDDDDDDDDDDDDDDDDDDDDDDDDPVPDDPPVVNVVVVLVVQVVVLQVQQVLQVVLQCQLPVLLPPQKDDKDFDWDQGPVRDTGGNHIDIDGHLDADPPQLVVLLVNLVSLLCSLVRDPDRDPVSNVSNVSSVVSNVVSVVVVVVVVD

pLDDT: mean 75.46, std 25.36, range [32.41, 98.75]

Sequence (207 aa):
MNITTATPVSLPINTANIPTEVVSTENRLAERVPESRKTFEYPPARRTESGPANSAGNQNTQEANNSQSRTVESRDEQQQGQQDSSGNSNPEQQERQEQAEIRQLASIDRKVKAHEQAHSSVGGVYAGAPSFTYKTGPNGVRYAVGGEVPIDVSPVPGNPEATLRKAEQVARAALAPADPSSVDRRVAASASALAAKARFEIAQRAA